Protein AF-A0A9J6H2W7-F1 (afdb_monomer)

Sequence (220 aa):
MSAITVQTKVNGCIQECLDDYVRRGRPAHVGDAIELLISFQDYDLKKEPPIAGSVTLKHVTRPGVQVCVLADRLHFQEATASGLPCVEAKVIYGLRGETRACRELVSKYDAFLASERLITRLPRTLGFDLRKAGKQPVQVKHNEPLVDKVNQLKATIHFKTNAQPLLLLPVGNVNVTRDELVENVMVVVDHVVSLLPKMWSNVRLMRVKSPGGIWSPLLG

Radius of gyration: 19.63 Å; Cα contacts (8 Å, |Δi|>4): 342; chains: 1; bounding box: 52×33×49 Å

Foldseek 3Di:
DDPVLLLVLLLVVLVVLLVVVVVVPDPADPPWFKKKKWFWPPDDCVVDPWLKDKFFAPDQFDPPAQEEEADEPVVVVLCVVVVHHYDYPVVLVVQQPVVVVLLVVLVVGDEYEYEPVCLVCCCVRNVVVCVVSVHRYDYDYPVDRPVVVVVRVSRMDIWTDDPHRMTMGGQHHSPDDSVSSSRSVSSVLVRSQVSDPNRPNGTDWMWMDGRVDDTHTSGD

pLDDT: mean 72.35, std 10.21, range [36.38, 86.5]

Mean predicted aligned error: 10.84 Å

InterPro domains:
  IPR002143 Large ribosomal subunit protein uL1 [PIRSF002155] (32-210)
  IPR016095 Large ribosomal subunit protein uL1, 3-layer alpha/beta-sandwich domain [G3DSA:3.40.50.790] (68-157)
  IPR023674 Ribosomal protein uL1-like [SSF56808] (18-218)
  IPR028364 Ribosomal protein 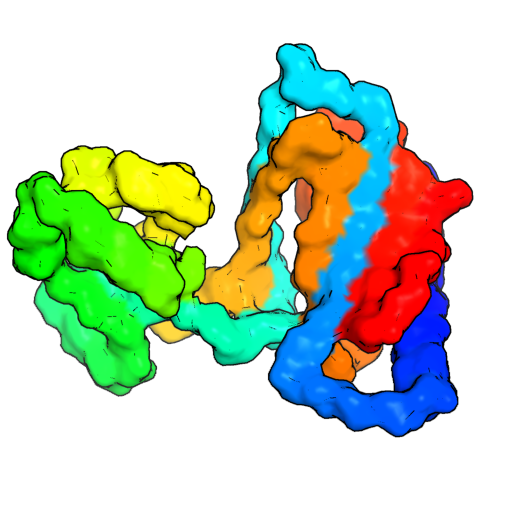uL1/ribosomal biogenesis protein [PF00687] (33-213)
  IPR028364 Ribosomal protein uL1/ribosomal biogenesis protein [cd00403] (34-213)
  IPR050257 Large ribosomal subunit protein eL8/uL1-like [PTHR23105] (23-204)

Organism: Haemaphysalis longicornis (NCBI:txid44386)

Solvent-accessible surface area (backbone atoms only — not comparable to full-atom values): 12560 Å² total; per-residue (Å²): 132,61,71,66,63,52,52,58,36,49,53,53,53,52,51,50,44,52,51,52,47,64,72,63,70,61,82,81,54,95,82,41,44,26,32,38,37,43,30,48,38,97,65,54,73,88,82,43,80,64,61,64,53,71,47,70,41,88,66,70,51,49,92,78,66,39,59,35,35,41,19,48,80,68,52,42,52,54,32,54,76,69,72,44,55,66,44,52,56,68,59,59,63,68,44,53,84,40,67,64,64,52,49,53,54,59,69,71,31,68,40,39,35,21,30,61,84,49,55,78,49,36,62,81,53,48,30,65,64,30,58,73,69,70,40,71,64,44,79,42,59,97,88,55,67,64,66,62,55,51,54,47,52,47,18,40,46,77,48,66,41,60,104,48,59,49,44,80,40,79,50,26,28,80,89,54,52,73,68,60,35,50,54,30,45,49,56,48,51,54,54,56,32,70,74,37,98,61,33,73,80,31,54,57,34,33,29,44,31,40,60,96,56,67,81,43,80,56,39,124

Secondary structure (DSSP, 8-state):
--HHHHHHHHHHHHHHHHHHHHHHTPPPPTT-EEEEEEEESS--TTTS---EEEEE-SS---TT--EEEEE-HHHHHHHHHTT--EEEHHHHHHTTT-HHHHHHHHHH-SEEEEEHHHHTTHHHHTHHHHHHTT-PPEEE-TTS-HHHHHHHHHHEEEEE--SSSEEEEEEEETTS-HHHHHHHHHHHHHHHHHTSTTGGGGEEEEEEE-TTS-EEEEE-

Nearest PDB structures (foldseek):
  8aaf-assembly1_w  TM=9.256E-01  e=8.879E-21  Saccharomyces cerevisiae
  8y0w-assembly1_Lz  TM=8.999E-01  e=1.410E-21  Homo sapiens
  7r7c-assembly1_a  TM=9.143E-01  e=1.491E-19  Saccharomyces cerevisiae BY4741
  8q87-assembly1_Bv  TM=9.121E-01  e=8.077E-20  Gallus gallus
  8t3a-assembly1_E  TM=8.857E-01  e=2.832E-18  Saccharomyces cerevisiae

Structure (mmCIF, N/CA/C/O backbone):
data_AF-A0A9J6H2W7-F1
#
_entry.id   AF-A0A9J6H2W7-F1
#
loop_
_atom_site.group_PDB
_atom_site.id
_atom_site.type_symbol
_atom_site.label_atom_id
_atom_site.label_alt_id
_atom_site.label_comp_id
_atom_site.label_asym_id
_atom_site.label_entity_id
_atom_site.label_seq_id
_atom_site.pdbx_PDB_ins_code
_atom_site.Cartn_x
_atom_site.Cartn_y
_atom_site.Cartn_z
_atom_site.occupancy
_atom_site.B_iso_or_equiv
_atom_site.auth_seq_id
_atom_site.auth_comp_id
_atom_site.auth_asym_id
_atom_site.auth_atom_id
_atom_site.pdbx_PDB_model_num
ATOM 1 N N . MET A 1 1 ? -10.671 -7.420 24.864 1.00 45.50 1 MET A N 1
ATOM 2 C CA . MET A 1 1 ? -12.008 -7.498 24.234 1.00 45.50 1 MET A CA 1
ATOM 3 C C . MET A 1 1 ? -11.909 -8.518 23.115 1.00 45.50 1 MET A C 1
ATOM 5 O O . MET A 1 1 ? -10.957 -8.440 22.353 1.00 45.50 1 MET A O 1
ATOM 9 N N . SER A 1 2 ? -12.768 -9.535 23.096 1.00 40.84 2 SER A N 1
ATOM 10 C CA . SER A 1 2 ? -12.687 -10.647 22.140 1.00 40.84 2 SER A CA 1
ATOM 11 C C . SER A 1 2 ? -12.991 -10.177 20.711 1.00 40.84 2 SER A C 1
ATOM 13 O O . SER A 1 2 ? -13.844 -9.312 20.511 1.00 40.84 2 SER A O 1
ATOM 15 N N . ALA A 1 3 ? -12.312 -10.764 19.718 1.00 48.03 3 ALA A N 1
ATOM 16 C CA . ALA A 1 3 ? -12.459 -10.456 18.288 1.00 48.03 3 ALA A CA 1
ATOM 17 C C . ALA A 1 3 ? -13.929 -10.450 17.806 1.00 48.03 3 ALA A C 1
ATOM 19 O O . ALA A 1 3 ? -14.315 -9.644 16.964 1.00 48.03 3 ALA A O 1
ATOM 20 N N . ILE A 1 4 ? -14.776 -11.266 18.441 1.00 52.31 4 ILE A N 1
ATOM 21 C CA . ILE A 1 4 ? -16.216 -11.383 18.178 1.00 52.31 4 ILE A CA 1
ATOM 22 C C . ILE A 1 4 ? -16.963 -10.062 18.446 1.00 52.31 4 ILE A C 1
ATOM 24 O O . ILE A 1 4 ? -17.831 -9.672 17.672 1.00 52.31 4 ILE A O 1
ATOM 28 N N . THR A 1 5 ? -16.616 -9.319 19.505 1.00 53.47 5 THR A N 1
ATOM 29 C CA . THR A 1 5 ? -17.258 -8.023 19.807 1.00 53.47 5 THR A CA 1
ATOM 30 C C . THR A 1 5 ? -16.896 -6.957 18.772 1.00 53.47 5 THR A C 1
ATOM 32 O O . THR A 1 5 ? -17.701 -6.074 18.481 1.00 53.47 5 THR A O 1
ATOM 35 N N . VAL A 1 6 ? -15.690 -7.036 18.210 1.00 56.78 6 VAL A N 1
ATOM 36 C CA . VAL A 1 6 ? -15.207 -6.108 17.179 1.00 56.78 6 VAL A CA 1
ATOM 37 C C . VAL A 1 6 ? -15.922 -6.378 15.863 1.00 56.78 6 VAL A C 1
ATOM 39 O O . VAL A 1 6 ? -16.405 -5.444 15.236 1.00 56.78 6 VAL A O 1
ATOM 42 N N . GLN A 1 7 ? -16.086 -7.651 15.508 1.00 54.84 7 GLN A N 1
ATOM 43 C CA . GLN A 1 7 ? -16.784 -8.095 14.304 1.00 54.84 7 GLN A CA 1
ATOM 44 C C . GLN A 1 7 ? -18.247 -7.620 14.270 1.00 54.84 7 GLN A C 1
ATOM 46 O O . GLN A 1 7 ? -18.673 -7.002 13.298 1.00 54.84 7 GLN A O 1
ATOM 51 N N . THR A 1 8 ? -19.002 -7.785 15.361 1.00 58.38 8 THR A N 1
ATOM 52 C CA . THR A 1 8 ? -20.400 -7.316 15.426 1.00 58.38 8 THR A CA 1
ATOM 53 C C . THR A 1 8 ? -20.515 -5.787 15.375 1.00 58.38 8 THR A C 1
ATOM 55 O O . THR A 1 8 ? -21.414 -5.261 14.720 1.00 58.38 8 THR A O 1
ATOM 58 N N . LYS A 1 9 ? -19.591 -5.054 16.020 1.00 59.66 9 LYS A N 1
ATOM 59 C CA . LYS A 1 9 ? -19.561 -3.579 15.975 1.00 59.66 9 LYS A CA 1
ATOM 60 C C . LYS A 1 9 ? -19.185 -3.043 14.590 1.00 59.66 9 LYS A C 1
ATOM 62 O O . LYS A 1 9 ? -19.787 -2.080 14.126 1.00 59.66 9 LYS A O 1
ATOM 67 N N . VAL A 1 10 ? -18.230 -3.684 13.916 1.00 62.19 10 VAL A N 1
ATOM 68 C CA . VAL A 1 10 ? -17.829 -3.351 12.541 1.00 62.19 10 VAL A CA 1
ATOM 69 C C . VAL A 1 10 ? -19.000 -3.547 11.576 1.00 62.19 10 VAL A C 1
ATOM 71 O O . VAL A 1 10 ? -19.279 -2.645 10.788 1.00 62.19 10 VAL A O 1
ATOM 74 N N . ASN A 1 11 ? -19.736 -4.657 11.690 1.00 63.28 11 ASN A N 1
ATOM 75 C CA . ASN A 1 11 ? -20.903 -4.934 10.845 1.00 63.28 11 ASN A CA 1
ATOM 76 C C . ASN A 1 11 ? -21.994 -3.864 11.001 1.00 63.28 11 ASN A C 1
ATOM 78 O O . ASN A 1 11 ? -22.503 -3.359 10.001 1.00 63.28 11 ASN A O 1
ATOM 82 N N . GLY A 1 12 ? -22.316 -3.483 12.243 1.00 61.53 12 GLY A N 1
ATOM 83 C CA . GLY A 1 12 ? -23.311 -2.445 12.529 1.00 61.53 12 GLY A CA 1
ATOM 84 C C . GLY A 1 12 ? -22.913 -1.072 11.984 1.00 61.53 12 GLY A C 1
ATOM 85 O O . GLY A 1 12 ? -23.709 -0.412 11.323 1.00 61.53 12 GLY A O 1
ATOM 86 N N . CYS A 1 13 ? -21.657 -0.663 12.166 1.00 60.72 13 CYS A N 1
ATOM 87 C CA . CYS A 1 13 ? -21.202 0.639 11.680 1.00 60.72 13 CYS A CA 1
ATOM 88 C C . CYS A 1 13 ? -21.042 0.710 10.158 1.00 60.72 13 CYS A C 1
ATOM 90 O O . CYS A 1 13 ? -21.210 1.784 9.584 1.00 60.72 13 CYS A O 1
ATOM 92 N N . ILE A 1 14 ? -20.734 -0.403 9.486 1.00 63.44 14 ILE A N 1
ATOM 93 C CA . ILE A 1 14 ? -20.755 -0.466 8.018 1.00 63.44 14 ILE A CA 1
ATOM 94 C C . ILE A 1 14 ? -22.185 -0.272 7.503 1.00 63.44 14 ILE A C 1
ATOM 96 O O . ILE A 1 14 ? -22.391 0.474 6.545 1.00 63.44 14 ILE A O 1
ATOM 100 N N . GLN A 1 15 ? -23.167 -0.911 8.146 1.00 62.03 15 GLN A N 1
ATOM 101 C CA . GLN A 1 15 ? -24.579 -0.746 7.801 1.00 62.03 15 GLN A CA 1
ATOM 102 C C . GLN A 1 15 ? -25.040 0.699 8.006 1.00 62.03 15 GLN A C 1
ATOM 104 O O . GLN A 1 15 ? -25.591 1.279 7.076 1.00 62.03 15 GLN A O 1
ATOM 109 N N . GLU A 1 16 ? -24.709 1.318 9.142 1.00 62.25 16 GLU A N 1
ATOM 110 C CA . GLU A 1 16 ? -25.004 2.736 9.381 1.00 62.25 16 GLU A CA 1
ATOM 111 C C . GLU A 1 16 ? -24.324 3.653 8.360 1.00 62.25 16 GLU A C 1
ATOM 113 O O . GLU A 1 16 ? -24.949 4.588 7.874 1.00 62.25 16 GLU A O 1
ATOM 118 N N . CYS A 1 17 ? -23.070 3.380 7.983 1.00 60.56 17 CYS A N 1
ATOM 119 C CA . CYS A 1 17 ? -22.357 4.170 6.976 1.00 60.56 17 CYS A CA 1
ATOM 120 C C . CYS A 1 17 ? -23.017 4.091 5.590 1.00 60.56 17 CYS A C 1
ATOM 122 O O . CYS A 1 17 ? -23.060 5.095 4.877 1.00 60.56 17 CYS A O 1
ATOM 124 N N . LEU A 1 18 ? -23.520 2.914 5.202 1.00 60.53 18 LEU A N 1
ATOM 125 C CA . LEU A 1 18 ? -24.251 2.720 3.948 1.00 60.53 18 LEU A CA 1
ATOM 126 C C . LEU A 1 18 ? -25.644 3.356 4.001 1.00 60.53 18 LEU A C 1
ATOM 128 O O . LEU A 1 18 ? -26.062 3.975 3.025 1.00 60.53 18 LEU A O 1
ATOM 132 N N . ASP A 1 19 ? -26.334 3.266 5.136 1.00 61.84 19 ASP A N 1
ATOM 133 C CA . ASP A 1 19 ? -27.637 3.902 5.331 1.00 61.84 19 ASP A CA 1
ATOM 134 C C . ASP A 1 19 ? -27.521 5.434 5.352 1.00 61.84 19 ASP A C 1
ATOM 136 O O . ASP A 1 19 ? -28.354 6.119 4.758 1.00 61.84 19 ASP A O 1
ATOM 140 N N . ASP A 1 20 ? -26.464 5.995 5.948 1.00 60.88 20 ASP A N 1
ATOM 141 C CA . ASP A 1 20 ? -26.161 7.431 5.885 1.00 60.88 20 ASP A CA 1
ATOM 142 C C . ASP A 1 20 ? -25.809 7.881 4.463 1.00 60.88 20 ASP A C 1
ATOM 144 O O . ASP A 1 20 ? -26.186 8.981 4.049 1.00 60.88 20 ASP A O 1
ATOM 148 N N . TYR A 1 21 ? -25.112 7.040 3.693 1.00 56.88 21 TYR A N 1
ATOM 149 C CA . TYR A 1 21 ? -24.828 7.302 2.283 1.00 56.88 21 TYR A CA 1
ATOM 150 C C . TYR A 1 21 ? -26.125 7.355 1.452 1.00 56.88 21 TYR A C 1
ATOM 152 O O . TYR A 1 21 ? -26.357 8.339 0.745 1.00 56.88 21 TYR A O 1
ATOM 160 N N . VAL A 1 22 ? -27.014 6.365 1.606 1.00 56.59 22 VAL A N 1
ATOM 161 C CA . VAL A 1 22 ? -28.327 6.332 0.935 1.00 56.59 22 VAL A CA 1
ATOM 162 C C . VAL A 1 22 ? -29.201 7.517 1.365 1.00 56.59 22 VAL A C 1
ATOM 164 O O . VAL A 1 22 ? -29.819 8.163 0.520 1.00 56.59 22 VAL A O 1
ATOM 167 N N . ARG A 1 23 ? -29.209 7.871 2.659 1.00 57.69 23 ARG A N 1
ATOM 168 C CA . ARG A 1 23 ? -29.968 9.019 3.190 1.00 57.69 23 ARG A CA 1
ATOM 169 C C . ARG A 1 23 ? -29.467 10.367 2.686 1.00 57.69 23 ARG A C 1
ATOM 171 O O . ARG A 1 23 ? -30.265 11.288 2.534 1.00 57.69 23 ARG A O 1
ATOM 178 N N . ARG A 1 24 ? -28.160 10.517 2.448 1.00 55.94 24 ARG A N 1
ATOM 179 C CA . ARG A 1 24 ? -27.566 11.797 2.026 1.00 55.94 24 ARG A CA 1
ATOM 180 C C . ARG A 1 24 ? -27.707 12.082 0.536 1.00 55.94 24 ARG A C 1
ATOM 182 O O . ARG A 1 24 ? -27.372 13.196 0.137 1.00 55.94 24 ARG A O 1
ATOM 189 N N . GLY A 1 25 ? -28.196 11.129 -0.264 1.00 44.09 25 GLY A N 1
ATOM 190 C CA . GLY A 1 25 ? -28.581 11.351 -1.661 1.00 44.09 25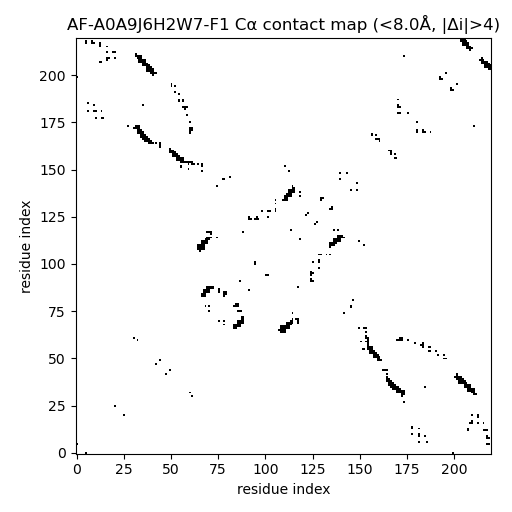 GLY A CA 1
ATOM 191 C C . GLY A 1 25 ? -27.485 11.972 -2.533 1.00 44.09 25 GLY A C 1
ATOM 192 O O . GLY A 1 25 ? -27.793 12.618 -3.532 1.00 44.09 25 GLY A O 1
ATOM 193 N N . ARG A 1 26 ? -26.207 11.838 -2.150 1.00 51.53 26 ARG A N 1
ATOM 194 C CA . ARG A 1 26 ? -25.100 12.322 -2.976 1.00 51.53 26 ARG A CA 1
ATOM 195 C C . ARG A 1 26 ? -24.744 11.237 -3.981 1.00 51.53 26 ARG A C 1
ATOM 197 O O . ARG A 1 26 ? -24.673 10.074 -3.590 1.00 51.53 26 ARG A O 1
ATOM 204 N N . PRO A 1 27 ? -24.486 11.588 -5.247 1.00 46.84 27 PRO A N 1
ATOM 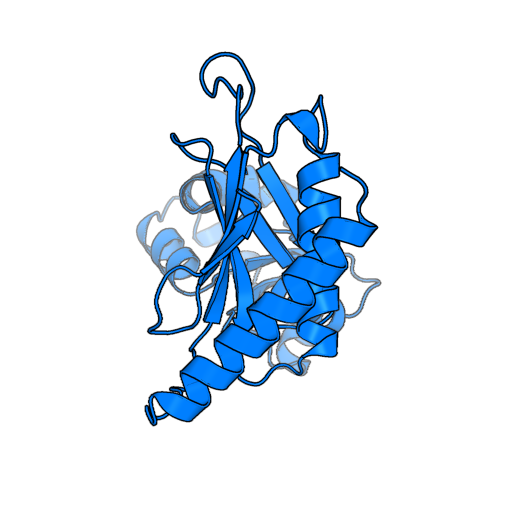205 C CA . PRO A 1 27 ? -23.951 10.620 -6.186 1.00 46.84 27 PRO A CA 1
ATOM 206 C C . PRO A 1 27 ? -22.588 10.146 -5.662 1.00 46.84 27 PRO A C 1
ATOM 208 O O . PRO A 1 27 ? -21.682 10.968 -5.506 1.00 46.84 27 PRO A O 1
ATOM 211 N N . ALA A 1 28 ? -22.441 8.850 -5.354 1.00 51.75 28 ALA A N 1
ATOM 212 C CA . ALA A 1 28 ? -21.120 8.247 -5.174 1.00 51.75 28 ALA A CA 1
ATOM 213 C C . ALA A 1 28 ? -20.336 8.516 -6.443 1.00 51.75 28 ALA A C 1
ATOM 215 O O . ALA A 1 28 ? -20.760 8.152 -7.545 1.00 51.75 28 ALA A O 1
ATOM 216 N N . HIS A 1 29 ? -19.190 9.155 -6.280 1.00 51.72 29 HIS A N 1
ATOM 217 C CA . HIS A 1 29 ? -18.266 9.281 -7.383 1.00 51.72 29 HIS A CA 1
ATOM 218 C C . HIS A 1 29 ? -17.431 8.003 -7.427 1.00 51.72 29 HIS A C 1
ATOM 220 O O . HIS A 1 29 ? -17.040 7.441 -6.401 1.00 51.72 29 HIS A O 1
ATOM 226 N N . VAL A 1 30 ? -17.158 7.516 -8.636 1.00 45.50 30 VAL A N 1
ATOM 227 C CA . VAL A 1 30 ? -16.246 6.389 -8.846 1.00 45.50 30 VAL A CA 1
ATOM 228 C C . VAL A 1 30 ? -14.879 6.779 -8.269 1.00 45.50 30 VAL A C 1
ATOM 230 O O . VAL A 1 30 ? -14.182 7.610 -8.842 1.00 45.50 30 VAL A O 1
ATOM 233 N N . GLY A 1 31 ? -14.519 6.215 -7.111 1.00 54.84 31 GLY A N 1
ATOM 234 C CA . GLY A 1 31 ? -13.305 6.581 -6.364 1.00 54.84 31 GLY A CA 1
ATOM 235 C C . GLY A 1 31 ? -13.519 6.832 -4.869 1.00 54.84 31 GLY A C 1
ATOM 236 O O . GLY A 1 31 ? -12.544 6.965 -4.131 1.00 54.84 31 GLY A O 1
ATOM 237 N N . ASP A 1 32 ? -14.768 6.850 -4.415 1.00 63.44 32 ASP A N 1
ATOM 238 C CA . ASP A 1 32 ? -15.136 7.024 -3.015 1.00 63.44 32 ASP A CA 1
ATOM 239 C C . ASP A 1 32 ? -14.713 5.816 -2.149 1.00 63.44 32 ASP A C 1
ATOM 241 O O . ASP A 1 32 ? -15.360 4.770 -2.107 1.00 63.44 32 ASP A O 1
ATOM 245 N N . ALA A 1 33 ? -13.584 5.953 -1.448 1.00 68.88 33 ALA A N 1
ATOM 246 C CA . ALA A 1 33 ? -13.047 4.916 -0.572 1.00 68.88 33 ALA A CA 1
ATOM 247 C C . ALA A 1 33 ? -13.609 5.017 0.856 1.00 68.88 33 ALA A C 1
ATOM 249 O O . ALA A 1 33 ? -13.715 6.099 1.435 1.00 68.88 33 ALA A O 1
ATOM 250 N N . ILE A 1 34 ? -13.915 3.863 1.441 1.00 74.31 34 ILE A N 1
ATOM 251 C CA . ILE A 1 34 ? -14.205 3.694 2.863 1.00 74.31 34 ILE A CA 1
ATOM 252 C C . ILE A 1 34 ? -12.867 3.532 3.583 1.00 74.31 34 ILE A C 1
ATOM 254 O O . ILE A 1 34 ? -12.072 2.645 3.250 1.00 74.31 34 ILE A O 1
ATOM 258 N N . GLU A 1 35 ? -12.616 4.383 4.573 1.00 77.12 35 GLU A N 1
ATOM 259 C CA . GLU A 1 35 ? -11.365 4.395 5.329 1.00 77.12 35 GLU A CA 1
ATOM 260 C C . GLU A 1 35 ? -11.599 3.921 6.766 1.00 77.12 35 GLU A C 1
ATOM 262 O O . GLU A 1 35 ? -12.535 4.344 7.441 1.00 77.12 35 GLU A O 1
ATOM 267 N N . LEU A 1 36 ? -10.718 3.057 7.255 1.00 80.00 36 LEU A N 1
ATOM 268 C CA . LEU A 1 36 ? -10.646 2.608 8.635 1.00 80.00 36 LEU A CA 1
ATOM 269 C C . LEU A 1 36 ? -9.519 3.359 9.342 1.00 80.00 36 LEU A C 1
ATOM 271 O O . LEU A 1 36 ? -8.359 3.286 8.944 1.00 80.00 36 LEU A O 1
ATOM 275 N N . LEU A 1 37 ? -9.862 4.059 10.415 1.00 81.06 37 LEU A N 1
ATOM 276 C CA . LEU A 1 37 ? -8.922 4.668 11.340 1.00 81.06 37 LEU A CA 1
ATOM 277 C C . LEU A 1 37 ? -8.746 3.765 12.557 1.00 81.06 37 LEU A C 1
ATOM 279 O O . LEU A 1 37 ? -9.710 3.455 13.254 1.00 81.06 37 LEU A O 1
ATOM 283 N N . ILE A 1 38 ? -7.504 3.408 12.854 1.00 80.94 38 ILE A N 1
ATOM 284 C CA . ILE A 1 38 ? -7.123 2.707 14.078 1.00 80.94 38 ILE A CA 1
ATOM 285 C C . ILE A 1 38 ? -6.193 3.628 14.856 1.00 80.94 38 ILE A C 1
ATOM 287 O O . ILE A 1 38 ? -5.185 4.092 14.327 1.00 80.94 38 ILE A O 1
ATOM 291 N N . SER A 1 39 ? -6.541 3.912 16.106 1.00 82.06 39 SER A N 1
ATOM 292 C CA . SER A 1 39 ? -5.705 4.679 17.027 1.00 82.06 39 SER A CA 1
ATOM 293 C C . SER A 1 39 ? -5.144 3.767 18.106 1.00 82.06 39 SER A C 1
ATOM 295 O O . SER A 1 39 ? -5.861 2.926 18.659 1.00 82.06 39 SER A O 1
ATOM 297 N N . PHE A 1 40 ? -3.863 3.948 18.407 1.00 80.38 40 PHE A N 1
ATOM 298 C CA . PHE A 1 40 ? -3.162 3.179 19.423 1.00 80.38 40 PHE A CA 1
ATOM 299 C C . PHE A 1 40 ? -3.016 3.975 20.720 1.00 80.38 40 PHE A C 1
ATOM 301 O O . PHE A 1 40 ? -2.866 5.200 20.704 1.00 80.38 40 PHE A O 1
ATOM 308 N N . GLN A 1 41 ? -3.072 3.272 21.847 1.00 74.19 41 GLN A N 1
ATOM 309 C CA . GLN A 1 41 ? -2.754 3.787 23.172 1.00 74.19 41 GLN A CA 1
ATOM 310 C C . GLN A 1 41 ? -1.382 3.273 23.602 1.00 74.19 41 GLN A C 1
ATOM 312 O O . GLN A 1 41 ? -0.965 2.194 23.187 1.00 74.19 41 GLN A O 1
ATOM 317 N N . ASP A 1 42 ? -0.691 4.062 24.425 1.00 68.94 42 ASP A N 1
ATOM 318 C CA . ASP A 1 42 ? 0.567 3.678 25.077 1.00 68.94 42 ASP A CA 1
ATOM 319 C C . ASP A 1 42 ? 1.689 3.258 24.109 1.00 68.94 42 ASP A C 1
ATOM 321 O O . ASP A 1 42 ? 2.619 2.547 24.486 1.00 68.94 42 ASP A O 1
ATOM 325 N N . TYR A 1 43 ? 1.617 3.732 22.859 1.00 69.44 43 TYR A N 1
ATOM 326 C CA . TYR A 1 43 ? 2.623 3.492 21.831 1.00 69.44 43 TYR A CA 1
ATOM 327 C C . TYR A 1 43 ? 3.542 4.708 21.671 1.00 69.44 43 TYR A C 1
ATOM 329 O O . TYR A 1 43 ? 3.203 5.694 21.011 1.00 69.44 43 TYR A O 1
ATOM 337 N N . ASP A 1 44 ? 4.720 4.640 22.290 1.00 66.75 44 ASP A N 1
ATOM 338 C CA . ASP A 1 44 ? 5.730 5.698 22.247 1.00 66.75 44 ASP A CA 1
ATOM 339 C C . ASP A 1 44 ? 6.571 5.579 20.959 1.00 66.75 44 ASP A C 1
ATOM 341 O O . ASP A 1 44 ? 7.577 4.872 20.913 1.00 66.75 44 ASP A O 1
ATOM 345 N N . LEU A 1 45 ? 6.216 6.336 19.913 1.00 66.25 45 LEU A N 1
ATOM 346 C CA . LEU A 1 45 ? 6.912 6.355 18.605 1.00 66.25 45 LEU A CA 1
ATOM 347 C C . LEU A 1 45 ? 8.396 6.777 18.662 1.00 66.25 45 LEU A C 1
ATOM 349 O O . LEU A 1 45 ? 9.102 6.706 17.659 1.00 66.25 45 LEU A O 1
ATOM 353 N N . LYS A 1 46 ? 8.861 7.280 19.812 1.00 65.94 46 LYS A N 1
ATOM 354 C CA . LYS A 1 46 ? 10.269 7.631 20.061 1.00 65.94 46 LYS A CA 1
ATOM 355 C C . LYS A 1 46 ? 11.081 6.473 20.642 1.00 65.94 46 LYS A C 1
ATOM 357 O O . LYS A 1 46 ? 12.297 6.470 20.489 1.00 65.94 46 LYS A O 1
ATOM 362 N N . LYS A 1 47 ? 10.428 5.548 21.353 1.00 70.88 47 LYS A N 1
ATOM 363 C CA . LYS A 1 47 ? 11.074 4.406 22.019 1.00 70.88 47 LYS A CA 1
ATOM 364 C C . LYS A 1 47 ? 10.889 3.117 21.229 1.00 70.88 47 LYS A C 1
ATOM 366 O O . LYS A 1 47 ? 11.779 2.276 21.245 1.00 70.88 47 LYS A O 1
ATOM 371 N N . GLU A 1 48 ? 9.761 2.980 20.539 1.00 69.06 48 GLU A N 1
ATOM 372 C CA . GLU A 1 48 ? 9.446 1.808 19.731 1.00 69.06 48 GLU A CA 1
ATOM 373 C C . GLU A 1 48 ? 9.613 2.091 18.230 1.00 69.06 48 GLU A C 1
ATOM 375 O O . GLU A 1 48 ? 9.371 3.216 17.776 1.00 69.06 48 GLU A O 1
ATOM 380 N N . PRO A 1 49 ? 10.051 1.090 17.440 1.00 71.25 49 PRO A N 1
ATOM 381 C CA . PRO A 1 49 ? 10.149 1.235 15.994 1.00 71.25 49 PRO A CA 1
ATOM 382 C C . PRO A 1 49 ? 8.765 1.524 15.391 1.00 71.25 49 PRO A C 1
ATOM 384 O O . PRO A 1 49 ? 7.770 0.996 15.869 1.00 71.25 49 PRO A O 1
ATOM 387 N N . PRO A 1 50 ? 8.662 2.327 14.320 1.00 73.12 50 PRO A N 1
ATOM 388 C CA . PRO A 1 50 ? 7.373 2.604 13.698 1.00 73.12 50 PRO A CA 1
ATOM 389 C C . PRO A 1 50 ? 6.732 1.307 13.198 1.00 73.12 50 PRO A C 1
ATOM 391 O O . PRO A 1 50 ? 7.381 0.522 12.504 1.00 73.12 50 PRO A O 1
ATOM 394 N N . ILE A 1 51 ? 5.445 1.116 13.498 1.00 73.75 51 ILE A N 1
ATOM 395 C CA . ILE A 1 51 ? 4.673 -0.019 12.987 1.00 73.75 51 ILE A CA 1
ATOM 396 C C . ILE A 1 51 ? 4.572 0.148 11.471 1.00 73.75 51 ILE A C 1
ATOM 398 O O . ILE A 1 51 ? 3.933 1.074 10.968 1.00 73.75 51 ILE A O 1
ATOM 402 N N . ALA A 1 52 ? 5.250 -0.728 10.744 1.00 75.06 52 ALA A N 1
ATOM 403 C CA . ALA A 1 52 ? 5.207 -0.792 9.297 1.00 75.06 52 ALA A CA 1
ATOM 404 C C . ALA A 1 52 ? 4.831 -2.213 8.896 1.00 75.06 52 ALA A C 1
ATOM 406 O O . ALA A 1 52 ? 5.402 -3.177 9.404 1.00 75.06 52 ALA A O 1
ATOM 407 N N . GLY A 1 53 ? 3.870 -2.332 7.991 1.00 78.38 53 GLY A N 1
ATOM 408 C CA . GLY A 1 53 ? 3.350 -3.616 7.557 1.00 78.38 53 GLY A CA 1
ATOM 409 C C . GLY A 1 53 ? 2.722 -3.529 6.178 1.00 78.38 53 GLY A C 1
ATOM 410 O O . GLY A 1 53 ? 2.547 -2.452 5.600 1.00 78.38 53 GLY A O 1
ATOM 411 N N . SER A 1 54 ? 2.400 -4.693 5.637 1.00 80.06 54 SER A N 1
ATOM 412 C CA . SER A 1 54 ? 1.683 -4.823 4.380 1.00 80.06 54 SER A CA 1
ATOM 413 C C . SER A 1 54 ? 0.591 -5.853 4.560 1.00 80.06 54 SER A C 1
ATOM 415 O O . SER A 1 54 ? 0.888 -7.010 4.847 1.00 80.06 54 SER A O 1
ATOM 417 N N . VAL A 1 55 ? -0.654 -5.440 4.367 1.00 81.94 55 VAL A N 1
ATOM 418 C CA . VAL A 1 55 ? -1.800 -6.340 4.427 1.00 81.94 55 VAL A CA 1
ATOM 419 C C . VAL A 1 55 ? -2.339 -6.554 3.025 1.00 81.94 55 VAL A C 1
ATOM 421 O O . VAL A 1 55 ? -2.601 -5.595 2.304 1.00 81.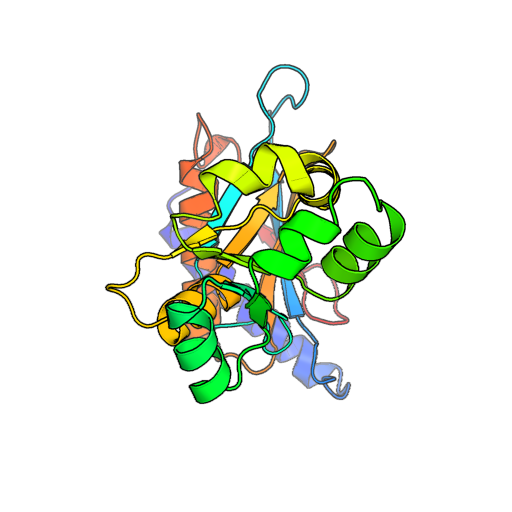94 55 VAL A O 1
ATOM 424 N N . THR A 1 56 ? -2.494 -7.812 2.629 1.00 80.00 56 THR A N 1
ATOM 425 C CA . THR A 1 56 ? -3.149 -8.173 1.371 1.00 80.00 56 THR A CA 1
ATOM 426 C C . THR A 1 56 ? -4.632 -8.361 1.633 1.00 80.00 56 THR A C 1
ATOM 428 O O . THR A 1 56 ? -5.016 -9.253 2.387 1.00 80.00 56 THR A O 1
ATOM 431 N N . LEU A 1 57 ? -5.459 -7.504 1.035 1.00 76.81 57 LEU A N 1
ATOM 432 C CA . LEU A 1 57 ? -6.909 -7.661 1.065 1.00 76.81 57 LEU A CA 1
ATOM 433 C C . LEU A 1 57 ? -7.342 -8.813 0.154 1.00 76.81 57 LEU A C 1
ATOM 435 O O . LEU A 1 57 ? -6.675 -9.123 -0.831 1.00 76.81 57 LEU A O 1
ATOM 439 N N . LYS A 1 58 ? -8.483 -9.433 0.467 1.00 70.00 58 LYS A N 1
ATOM 440 C CA . LYS A 1 58 ? -9.075 -10.476 -0.383 1.00 70.00 58 LYS A CA 1
ATOM 441 C C . LYS A 1 58 ? -9.751 -9.880 -1.617 1.00 70.00 58 LYS A C 1
ATOM 443 O O . LYS A 1 58 ? -9.631 -10.432 -2.706 1.00 70.00 58 LYS A O 1
ATOM 448 N N . HIS A 1 59 ? -10.408 -8.731 -1.455 1.00 66.94 59 HIS A N 1
ATOM 449 C CA . HIS A 1 59 ? -11.101 -8.032 -2.537 1.00 66.94 59 HIS A CA 1
ATOM 450 C C . HIS A 1 59 ? -10.387 -6.719 -2.861 1.00 66.94 59 HIS A C 1
ATOM 452 O O . HIS A 1 59 ? -10.106 -5.924 -1.965 1.00 66.94 59 HIS A O 1
ATOM 458 N N . VAL A 1 60 ? -10.085 -6.483 -4.144 1.00 62.53 60 VAL A N 1
ATOM 459 C CA . VAL A 1 60 ? -9.370 -5.282 -4.605 1.00 62.53 60 VAL A CA 1
ATOM 460 C C . VAL A 1 60 ? -10.287 -4.066 -4.495 1.00 62.53 60 VAL A C 1
ATOM 462 O O . VAL A 1 60 ? -11.258 -3.924 -5.231 1.00 62.53 60 VAL A O 1
ATOM 465 N N . THR A 1 61 ? -9.949 -3.151 -3.594 1.00 57.69 61 THR A N 1
ATOM 466 C CA . THR A 1 61 ? -10.760 -1.960 -3.292 1.00 57.69 61 THR A CA 1
ATOM 467 C C . THR A 1 61 ? -10.344 -0.733 -4.101 1.00 57.69 61 THR A C 1
ATOM 469 O O . THR A 1 61 ? -11.079 0.253 -4.169 1.00 57.69 61 THR A O 1
ATOM 472 N N . ARG A 1 62 ? -9.176 -0.790 -4.754 1.00 61.41 62 ARG A N 1
ATOM 473 C CA . ARG A 1 62 ? -8.610 0.298 -5.560 1.00 61.41 62 ARG A CA 1
ATOM 474 C C . ARG A 1 62 ? -8.396 -0.147 -7.012 1.00 61.41 62 ARG A C 1
ATOM 476 O O . ARG A 1 62 ? -7.314 -0.622 -7.352 1.00 61.41 62 ARG A O 1
ATOM 483 N N . PRO A 1 63 ? -9.383 0.050 -7.903 1.00 56.66 63 PRO A N 1
ATOM 484 C CA . PRO A 1 63 ? -9.243 -0.308 -9.316 1.00 56.66 63 PRO A CA 1
ATOM 485 C C . PRO A 1 63 ? -8.235 0.573 -10.085 1.00 56.66 63 PRO A C 1
ATOM 487 O O . PRO A 1 63 ? -7.853 0.225 -11.196 1.00 56.66 63 PRO A O 1
ATOM 490 N N . GLY A 1 64 ? -7.779 1.691 -9.504 1.00 62.44 64 GLY A N 1
ATOM 491 C CA . GLY A 1 64 ? -6.876 2.651 -10.153 1.00 62.44 64 GLY A CA 1
ATOM 492 C C . GLY A 1 64 ? -5.373 2.460 -9.909 1.00 62.44 64 GLY A C 1
ATOM 493 O O . GLY A 1 64 ? -4.600 3.251 -10.443 1.00 62.44 64 GLY A O 1
ATOM 494 N N . VAL A 1 65 ? -4.939 1.466 -9.120 1.00 71.88 65 VAL A N 1
ATOM 495 C CA . VAL A 1 65 ? -3.511 1.295 -8.773 1.00 71.88 65 VAL A CA 1
ATOM 496 C C . VAL A 1 65 ? -2.699 0.950 -10.021 1.00 71.88 65 VAL A C 1
ATOM 498 O O . VAL A 1 65 ? -2.880 -0.112 -10.626 1.00 71.88 65 VAL A O 1
ATOM 501 N N . GLN A 1 66 ? -1.773 1.837 -10.381 1.00 76.56 66 GLN A N 1
ATOM 502 C CA . GLN A 1 66 ? -0.871 1.634 -11.511 1.00 76.56 66 GLN A CA 1
ATOM 503 C C . GLN A 1 66 ? 0.360 0.849 -11.045 1.00 76.56 66 GLN A C 1
ATOM 505 O O . GLN A 1 66 ? 1.205 1.368 -10.312 1.00 76.56 66 GLN A O 1
ATOM 510 N N . VAL A 1 67 ? 0.459 -0.415 -11.462 1.00 82.12 67 VAL A N 1
ATOM 511 C CA . VAL A 1 67 ? 1.576 -1.310 -11.118 1.00 82.12 67 VAL A CA 1
ATOM 512 C C . VAL A 1 67 ? 2.517 -1.418 -12.309 1.00 82.12 67 VAL A C 1
ATOM 514 O O . VAL A 1 67 ? 2.108 -1.910 -13.354 1.00 82.12 67 VAL A O 1
ATOM 517 N N . CYS A 1 68 ? 3.770 -0.997 -12.147 1.00 84.12 68 CYS A N 1
ATOM 518 C CA . CYS A 1 68 ? 4.794 -1.105 -13.185 1.00 84.12 68 CYS A CA 1
ATOM 519 C C . CYS A 1 68 ? 5.661 -2.348 -12.985 1.00 84.12 68 CYS A C 1
ATOM 521 O O . CYS A 1 68 ? 6.188 -2.575 -11.894 1.00 84.12 68 CYS A O 1
ATOM 523 N N . VAL A 1 69 ? 5.886 -3.108 -14.057 1.00 85.56 69 VAL A N 1
ATOM 524 C CA . VAL A 1 69 ? 6.764 -4.285 -14.051 1.00 85.56 69 VAL A CA 1
ATOM 525 C C . VAL A 1 69 ? 8.144 -3.922 -14.597 1.00 85.56 69 VAL A C 1
ATOM 527 O O . VAL A 1 69 ? 8.315 -3.584 -15.764 1.00 85.56 69 VAL A O 1
ATOM 530 N N . LEU A 1 70 ? 9.157 -4.005 -13.746 1.00 84.81 70 LEU A N 1
ATOM 531 C CA . LEU A 1 70 ? 10.567 -3.929 -14.103 1.00 84.81 70 LEU A CA 1
ATOM 532 C C . LEU A 1 70 ? 11.003 -5.323 -14.554 1.00 84.81 70 LEU A C 1
ATOM 534 O O . LEU A 1 70 ? 11.187 -6.231 -13.736 1.00 84.81 70 LEU A O 1
ATOM 538 N N . ALA A 1 71 ? 11.110 -5.489 -15.866 1.00 82.69 71 ALA A N 1
ATOM 539 C CA . ALA A 1 71 ? 11.219 -6.784 -16.512 1.00 82.69 71 ALA A CA 1
ATOM 540 C C . ALA A 1 71 ? 12.546 -6.943 -17.267 1.00 82.69 71 ALA A C 1
ATOM 542 O O . ALA A 1 71 ? 13.054 -6.018 -17.908 1.00 82.69 71 ALA A O 1
ATOM 543 N N . ASP A 1 72 ? 13.085 -8.161 -17.226 1.00 81.38 72 ASP A N 1
ATOM 544 C CA . ASP A 1 72 ? 14.054 -8.627 -18.221 1.00 81.38 72 ASP A CA 1
ATOM 545 C C . ASP A 1 72 ? 13.348 -8.954 -19.548 1.00 81.38 72 ASP A C 1
ATOM 547 O O . ASP A 1 72 ? 12.123 -8.970 -19.624 1.00 81.38 72 ASP A O 1
ATOM 551 N N . ARG A 1 73 ? 14.111 -9.272 -20.602 1.00 80.12 73 ARG A N 1
ATOM 552 C CA . ARG A 1 73 ? 13.567 -9.548 -21.949 1.00 80.12 73 ARG A CA 1
ATOM 553 C C . ARG A 1 73 ? 12.419 -10.567 -21.980 1.00 80.12 73 ARG A C 1
ATOM 555 O O . ARG A 1 73 ? 11.488 -10.378 -22.751 1.00 80.12 73 ARG A O 1
ATOM 562 N N . LEU A 1 74 ? 12.487 -11.621 -21.163 1.00 77.12 74 LEU A N 1
ATOM 563 C CA . LEU A 1 74 ? 11.454 -12.665 -21.102 1.00 77.12 74 LEU A CA 1
ATOM 564 C C . LEU A 1 74 ? 10.163 -12.133 -20.464 1.00 77.12 74 LEU A C 1
ATOM 566 O O . LEU A 1 74 ? 9.114 -12.122 -21.099 1.00 77.12 74 LEU A O 1
ATOM 570 N N . HIS A 1 75 ? 10.264 -11.567 -19.259 1.00 76.25 75 HIS A N 1
ATOM 571 C CA . HIS A 1 75 ? 9.126 -10.949 -18.575 1.00 76.25 75 HIS A CA 1
ATOM 572 C C . HIS A 1 75 ? 8.556 -9.739 -19.326 1.00 76.25 75 HIS A C 1
ATOM 574 O O . HIS A 1 75 ? 7.395 -9.396 -19.139 1.00 76.25 75 HIS A O 1
ATOM 580 N N . PHE A 1 76 ? 9.350 -9.074 -20.171 1.00 80.12 76 PHE A N 1
ATOM 581 C CA . PHE A 1 76 ? 8.874 -7.969 -20.997 1.00 80.12 76 PHE A CA 1
ATOM 582 C C . PHE A 1 76 ? 7.872 -8.467 -22.042 1.00 80.12 76 PHE A C 1
ATOM 584 O O . PHE A 1 76 ? 6.839 -7.834 -22.246 1.00 80.12 76 PHE A O 1
ATOM 591 N N . GLN A 1 77 ? 8.135 -9.623 -22.658 1.00 81.50 77 GLN A N 1
ATOM 592 C CA . GLN A 1 77 ? 7.206 -10.244 -23.604 1.00 81.50 77 GLN A CA 1
ATOM 593 C C . GLN A 1 77 ? 5.914 -10.684 -22.906 1.00 81.50 77 GLN A C 1
ATOM 595 O O . GLN A 1 77 ? 4.830 -10.370 -23.388 1.00 81.50 77 GLN A O 1
ATOM 600 N N . GLU A 1 78 ? 6.017 -11.320 -21.738 1.00 79.62 78 GLU A N 1
ATOM 601 C CA . GLU A 1 78 ? 4.853 -11.751 -20.947 1.00 79.62 78 GLU A CA 1
ATOM 602 C C . GLU A 1 78 ? 4.012 -10.572 -20.432 1.00 79.62 78 GLU A C 1
ATOM 604 O O . GLU A 1 78 ? 2.781 -10.591 -20.517 1.00 79.62 78 GLU A O 1
ATOM 609 N N . ALA A 1 79 ? 4.661 -9.516 -19.932 1.00 79.12 79 ALA A N 1
ATOM 610 C CA . ALA A 1 79 ? 3.985 -8.310 -19.461 1.00 79.12 79 ALA A CA 1
ATOM 611 C C . ALA A 1 79 ? 3.299 -7.562 -20.611 1.00 79.12 79 ALA A C 1
ATOM 613 O O . ALA A 1 79 ? 2.162 -7.121 -20.452 1.00 79.12 79 ALA A O 1
ATOM 614 N N . THR A 1 80 ? 3.951 -7.475 -21.777 1.00 81.19 80 THR A N 1
ATOM 615 C CA . THR A 1 80 ? 3.374 -6.855 -22.981 1.00 81.19 80 THR A CA 1
ATOM 616 C C . THR A 1 80 ? 2.180 -7.657 -23.494 1.00 81.19 80 THR A C 1
ATOM 618 O O . THR A 1 80 ? 1.148 -7.069 -23.808 1.00 81.19 80 THR A O 1
ATOM 621 N N . ALA A 1 81 ? 2.273 -8.991 -23.508 1.00 81.56 81 ALA A N 1
ATOM 622 C CA . ALA A 1 81 ? 1.155 -9.867 -23.860 1.00 81.56 81 ALA A CA 1
ATOM 623 C C . ALA A 1 81 ? -0.033 -9.714 -22.893 1.00 81.56 81 ALA A C 1
ATOM 625 O O . ALA A 1 81 ? -1.185 -9.799 -23.306 1.00 81.56 81 ALA A O 1
ATOM 626 N N . SER A 1 82 ? 0.249 -9.427 -21.621 1.00 78.38 82 SER A N 1
ATOM 627 C CA . SER A 1 82 ? -0.760 -9.183 -20.582 1.00 78.38 82 SER A CA 1
ATOM 628 C C . SER A 1 82 ? -1.269 -7.732 -20.539 1.00 78.38 82 SER A C 1
ATOM 630 O O . SER A 1 82 ? -2.107 -7.408 -19.700 1.00 78.38 82 SER A O 1
ATOM 632 N N . GLY A 1 83 ? -0.752 -6.839 -21.393 1.00 78.25 83 GLY A N 1
ATOM 633 C CA . GLY A 1 83 ? -1.120 -5.418 -21.413 1.00 78.25 83 GLY A CA 1
ATOM 634 C C . GLY A 1 83 ? -0.677 -4.627 -20.174 1.00 78.25 83 GLY A C 1
ATOM 635 O O . GLY A 1 83 ? -1.267 -3.594 -19.859 1.00 78.25 83 GLY A O 1
ATOM 636 N N . LEU A 1 84 ? 0.335 -5.103 -19.444 1.00 80.50 84 LEU A N 1
ATOM 637 C CA . LEU A 1 84 ? 0.838 -4.457 -18.233 1.00 80.50 84 LEU A CA 1
ATOM 638 C C . LEU A 1 84 ? 1.955 -3.452 -18.567 1.00 80.50 84 LEU A C 1
ATOM 640 O O . LEU A 1 84 ? 2.832 -3.756 -19.382 1.00 80.50 84 LEU A O 1
ATOM 644 N N . PRO A 1 85 ? 1.986 -2.273 -17.917 1.00 82.69 85 PRO A N 1
ATOM 645 C CA . PRO A 1 85 ? 3.049 -1.303 -18.137 1.00 82.69 85 PRO A CA 1
ATOM 646 C C . PRO A 1 85 ? 4.381 -1.872 -17.639 1.00 82.69 85 PRO A C 1
ATOM 648 O O . PRO A 1 85 ? 4.530 -2.240 -16.469 1.00 82.69 85 PRO A O 1
ATOM 651 N N . CYS A 1 86 ? 5.356 -1.957 -18.543 1.00 81.69 86 CYS A N 1
ATOM 652 C CA . CYS A 1 86 ? 6.648 -2.574 -18.285 1.00 81.69 86 CYS A CA 1
ATOM 653 C C . CYS A 1 86 ? 7.817 -1.660 -18.666 1.00 81.69 86 CYS A C 1
ATOM 655 O O . CYS A 1 86 ? 7.729 -0.827 -19.567 1.00 81.69 86 CYS A O 1
ATOM 657 N N . VAL A 1 87 ? 8.930 -1.818 -17.950 1.00 84.12 87 VAL A N 1
ATOM 658 C CA . VAL A 1 87 ? 10.180 -1.087 -18.176 1.00 84.12 87 VAL A CA 1
ATOM 659 C C . VAL A 1 87 ? 11.306 -2.104 -18.292 1.00 84.12 87 VAL A C 1
ATOM 661 O O . VAL A 1 87 ? 11.511 -2.920 -17.392 1.00 84.12 87 VAL A O 1
ATOM 664 N N . GLU A 1 88 ? 12.040 -2.055 -19.405 1.00 83.38 88 GLU A N 1
ATOM 665 C CA . GLU A 1 88 ? 13.161 -2.960 -19.656 1.00 83.38 88 GLU A CA 1
ATOM 666 C C . GLU A 1 88 ? 14.364 -2.603 -18.767 1.00 83.38 88 GLU A C 1
ATOM 668 O O . GLU A 1 88 ? 14.689 -1.431 -18.547 1.00 83.38 88 GLU A O 1
ATOM 673 N N . ALA A 1 89 ? 15.100 -3.627 -18.335 1.00 79.25 89 ALA A N 1
ATOM 674 C CA . ALA A 1 89 ? 16.355 -3.507 -17.594 1.00 79.25 89 ALA A CA 1
ATOM 675 C C . ALA A 1 89 ? 17.333 -2.451 -18.150 1.00 79.25 89 ALA A C 1
ATOM 677 O O . ALA A 1 89 ? 17.976 -1.738 -17.382 1.00 79.25 89 ALA A O 1
ATOM 678 N N . LYS A 1 90 ? 17.445 -2.318 -19.479 1.00 79.88 90 LYS A N 1
ATOM 679 C CA . LYS A 1 90 ? 18.342 -1.344 -20.132 1.00 79.88 90 LYS A CA 1
ATOM 680 C C . LYS A 1 90 ? 18.023 0.100 -19.756 1.00 79.88 90 LYS A C 1
ATOM 682 O O . LYS A 1 90 ? 18.940 0.867 -19.471 1.00 79.88 90 LYS A O 1
ATOM 687 N N . VAL A 1 91 ? 16.737 0.442 -19.713 1.00 79.75 91 VAL A N 1
ATOM 688 C CA . VAL A 1 91 ? 16.270 1.782 -19.339 1.00 79.75 91 VAL A CA 1
ATOM 689 C C . VAL A 1 91 ? 16.640 2.059 -17.882 1.00 79.75 91 VAL A C 1
ATOM 691 O O . VAL A 1 91 ? 17.172 3.117 -17.572 1.00 79.75 91 VAL A O 1
ATOM 694 N N . ILE A 1 92 ? 16.490 1.066 -17.001 1.00 76.56 92 ILE A N 1
ATOM 695 C CA . ILE A 1 92 ? 16.854 1.170 -15.578 1.00 76.56 92 ILE A CA 1
ATOM 696 C C . ILE A 1 92 ? 18.351 1.460 -15.389 1.00 76.56 92 ILE A C 1
ATOM 698 O O . ILE A 1 92 ? 18.720 2.227 -14.501 1.00 76.56 92 ILE A O 1
ATOM 702 N N . TYR A 1 93 ? 19.222 0.869 -16.214 1.00 75.81 93 TYR A N 1
ATOM 703 C CA . TYR A 1 93 ? 20.659 1.154 -16.163 1.00 75.81 93 TYR A CA 1
ATOM 704 C C . TYR A 1 93 ? 21.000 2.563 -16.658 1.00 75.81 93 TYR A C 1
ATOM 706 O O . TYR A 1 93 ? 21.872 3.201 -16.070 1.00 75.81 93 TYR A O 1
ATOM 714 N N . GLY A 1 94 ? 20.310 3.052 -17.694 1.00 75.06 94 GLY A N 1
ATOM 715 C CA . GLY A 1 94 ? 20.480 4.414 -18.218 1.00 75.06 94 GLY A CA 1
ATOM 716 C C . GLY A 1 94 ? 19.994 5.503 -17.259 1.00 75.06 94 GLY A C 1
ATOM 717 O O . GLY A 1 94 ? 20.573 6.579 -17.208 1.00 75.06 94 GLY A O 1
ATOM 718 N N . LEU A 1 95 ? 19.004 5.190 -16.419 1.00 72.75 95 LEU A N 1
ATOM 719 C CA . LEU A 1 95 ? 18.472 6.090 -15.391 1.00 72.75 95 LEU A CA 1
ATOM 720 C C . LEU A 1 95 ? 19.427 6.309 -14.198 1.00 72.75 95 LEU A C 1
ATOM 722 O O . LEU A 1 95 ? 19.148 7.111 -13.302 1.00 72.75 95 LEU A O 1
ATOM 726 N N . ARG A 1 96 ? 20.575 5.614 -14.152 1.00 70.62 96 ARG A N 1
ATOM 727 C CA . ARG A 1 96 ? 21.566 5.763 -13.079 1.00 70.62 96 ARG A CA 1
ATOM 728 C C . ARG A 1 96 ? 22.231 7.142 -13.148 1.00 70.62 96 ARG A C 1
ATOM 730 O O . ARG A 1 96 ? 23.165 7.351 -13.912 1.00 70.62 96 ARG A O 1
ATOM 737 N N . GLY A 1 97 ? 21.792 8.045 -12.273 1.00 70.94 97 GLY A N 1
ATOM 738 C CA . GLY A 1 97 ? 22.298 9.420 -12.166 1.00 70.94 97 GLY A CA 1
ATOM 739 C C . GLY A 1 97 ? 21.291 10.479 -12.618 1.00 70.94 97 GLY A C 1
ATOM 740 O O . GLY A 1 97 ? 21.437 11.648 -12.265 1.00 70.94 97 GLY A O 1
ATOM 741 N N . GLU A 1 98 ? 20.219 10.083 -13.306 1.00 75.38 98 GLU A N 1
ATOM 742 C CA . GLU A 1 98 ? 19.202 10.999 -13.817 1.00 75.38 98 GLU A CA 1
ATOM 743 C C . GLU A 1 98 ? 18.003 11.094 -12.860 1.00 75.38 98 GLU A C 1
ATOM 745 O O . GLU A 1 98 ? 16.947 10.487 -13.034 1.00 75.38 98 GLU A O 1
ATOM 750 N N . THR A 1 99 ? 18.173 11.889 -11.802 1.00 73.25 99 THR A N 1
ATOM 751 C CA . THR A 1 99 ? 17.184 12.015 -10.710 1.00 73.25 99 THR A CA 1
ATOM 752 C C . THR A 1 99 ? 15.806 12.521 -11.155 1.00 73.25 99 THR A C 1
ATOM 754 O O . THR A 1 99 ? 14.809 12.255 -10.485 1.00 73.25 99 THR A O 1
ATOM 757 N N . ARG A 1 100 ? 15.714 13.245 -12.279 1.00 80.38 100 ARG A N 1
ATOM 758 C CA . ARG A 1 100 ? 14.447 13.786 -12.794 1.00 80.38 100 ARG A CA 1
ATOM 759 C C . ARG A 1 100 ? 13.569 12.693 -13.407 1.00 80.38 100 ARG A C 1
ATOM 761 O O . ARG A 1 100 ? 12.420 12.549 -12.997 1.00 80.38 100 ARG A O 1
ATOM 768 N N . ALA A 1 101 ? 14.129 11.889 -14.308 1.00 80.25 101 ALA A N 1
ATOM 769 C CA . ALA A 1 101 ? 13.409 10.803 -14.968 1.00 80.25 101 ALA A CA 1
ATOM 770 C C . ALA A 1 101 ? 12.982 9.710 -13.970 1.00 80.25 101 ALA A C 1
ATOM 772 O O . ALA A 1 101 ? 11.855 9.216 -14.031 1.00 80.25 101 ALA A O 1
ATOM 773 N N . CYS A 1 102 ? 13.828 9.404 -12.978 1.00 77.94 102 CYS A N 1
ATOM 774 C CA . CYS A 1 102 ? 13.472 8.499 -11.881 1.00 77.94 102 CYS A CA 1
ATOM 775 C C . CYS A 1 102 ? 12.263 9.002 -11.083 1.00 77.94 102 CYS A C 1
ATOM 777 O O . CYS A 1 102 ? 11.338 8.237 -10.814 1.00 77.94 102 CYS A O 1
ATOM 779 N N . ARG A 1 103 ? 12.232 10.293 -10.728 1.00 79.94 103 ARG A N 1
ATOM 780 C CA . ARG A 1 103 ? 11.105 10.883 -9.986 1.00 79.94 103 ARG A CA 1
ATOM 781 C C . ARG A 1 103 ? 9.812 10.870 -10.788 1.00 79.94 103 ARG A C 1
ATOM 783 O O . ARG A 1 103 ? 8.768 10.561 -10.222 1.00 79.94 103 ARG A O 1
ATOM 790 N N . GLU A 1 104 ? 9.871 11.165 -12.083 1.00 83.62 104 GLU A N 1
ATOM 791 C CA . GLU A 1 104 ? 8.695 11.113 -12.958 1.00 83.62 104 GLU A CA 1
ATOM 792 C C . GLU A 1 104 ? 8.131 9.691 -13.061 1.00 83.62 104 GLU A C 1
ATOM 794 O O . GLU A 1 104 ? 6.920 9.498 -12.955 1.00 83.62 104 GLU A O 1
ATOM 799 N N . LEU A 1 105 ? 8.995 8.681 -13.190 1.00 81.75 105 LEU A N 1
ATOM 800 C CA . LEU A 1 105 ? 8.585 7.277 -13.242 1.00 81.75 105 LEU A CA 1
ATOM 801 C C . LEU A 1 105 ? 7.956 6.821 -11.915 1.00 81.75 105 LEU A C 1
ATOM 803 O O . LEU A 1 105 ? 6.894 6.205 -11.906 1.00 81.75 105 LEU A O 1
ATOM 807 N N . VAL A 1 106 ? 8.560 7.194 -10.786 1.00 79.56 106 VAL A N 1
ATOM 808 C CA . VAL A 1 106 ? 8.052 6.883 -9.439 1.00 79.56 106 VAL A CA 1
ATOM 809 C C . VAL A 1 106 ? 6.769 7.649 -9.095 1.00 79.56 106 VAL A C 1
ATOM 811 O O . VAL A 1 106 ? 5.968 7.180 -8.285 1.00 79.56 106 VAL A O 1
ATOM 814 N N . SER A 1 107 ? 6.532 8.804 -9.718 1.00 82.31 107 SER A N 1
ATOM 815 C CA . SER A 1 107 ? 5.289 9.561 -9.555 1.00 82.31 107 SER A CA 1
ATOM 816 C C . SER A 1 107 ? 4.128 8.998 -10.376 1.00 82.31 107 SER A C 1
ATOM 818 O O . SER A 1 107 ? 2.984 9.191 -9.978 1.00 82.31 107 SER A O 1
ATOM 820 N N . LYS A 1 108 ? 4.399 8.336 -11.510 1.00 83.69 108 LYS A N 1
ATOM 821 C CA . LYS A 1 108 ? 3.367 7.761 -12.392 1.00 83.69 108 LYS A CA 1
ATOM 822 C C . LYS A 1 108 ? 2.789 6.443 -11.880 1.00 83.69 108 LYS A C 1
ATOM 824 O O . LYS A 1 108 ? 1.628 6.154 -12.145 1.00 83.69 108 LYS A O 1
ATOM 829 N N . TYR A 1 109 ? 3.600 5.645 -11.189 1.00 84.25 109 TYR A N 1
ATOM 830 C CA . TYR A 1 109 ? 3.223 4.303 -10.745 1.00 84.25 109 TYR A CA 1
ATOM 831 C C . TYR A 1 109 ? 3.192 4.208 -9.228 1.00 84.25 109 TYR A C 1
ATOM 833 O O . TYR A 1 109 ? 4.076 4.732 -8.553 1.00 84.25 109 TYR A O 1
ATOM 841 N N . ASP A 1 110 ? 2.202 3.512 -8.684 1.00 77.12 110 ASP A N 1
ATOM 842 C CA . ASP A 1 110 ? 1.997 3.351 -7.243 1.00 77.12 110 ASP A CA 1
ATOM 843 C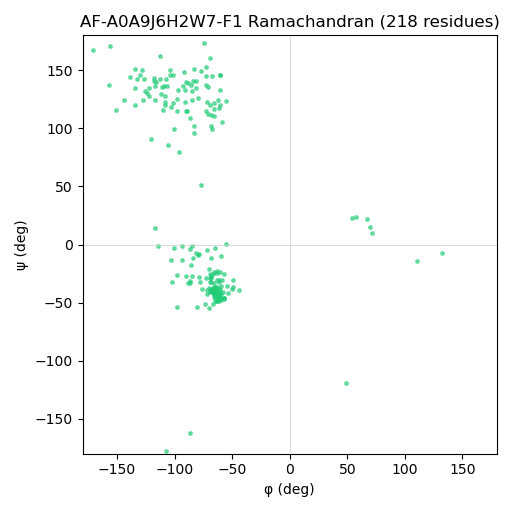 C . ASP A 1 110 ? 2.781 2.174 -6.668 1.00 77.12 110 ASP A C 1
ATOM 845 O O . ASP A 1 110 ? 3.269 2.254 -5.541 1.00 77.12 110 ASP A O 1
ATOM 849 N N . ALA A 1 111 ? 2.948 1.112 -7.458 1.00 81.38 111 ALA A N 1
ATOM 850 C CA . ALA A 1 111 ? 3.669 -0.089 -7.064 1.00 81.38 111 ALA A CA 1
ATOM 851 C C . ALA A 1 111 ? 4.626 -0.557 -8.164 1.00 81.38 111 ALA A C 1
ATOM 853 O O . ALA A 1 111 ? 4.388 -0.353 -9.358 1.00 81.38 111 ALA A O 1
ATOM 854 N N . PHE A 1 112 ? 5.703 -1.217 -7.741 1.00 84.94 112 PHE A N 1
ATOM 855 C CA . PHE A 1 112 ? 6.723 -1.759 -8.629 1.00 84.94 112 PHE A CA 1
ATOM 856 C C . PHE A 1 112 ? 6.872 -3.260 -8.421 1.00 84.94 112 PHE A C 1
ATOM 858 O O . PHE A 1 112 ? 6.982 -3.747 -7.296 1.00 84.94 112 PHE A O 1
ATOM 865 N N . LEU A 1 113 ? 6.929 -3.983 -9.528 1.00 85.56 113 LEU A N 1
ATOM 866 C CA . LEU A 1 113 ? 7.335 -5.376 -9.586 1.00 85.56 113 LEU A CA 1
ATOM 867 C C . LEU A 1 113 ? 8.709 -5.465 -10.211 1.00 85.56 113 LEU A C 1
ATOM 869 O O . LEU A 1 113 ? 8.998 -4.723 -11.139 1.00 85.56 113 LEU A O 1
ATOM 873 N N . ALA A 1 114 ? 9.558 -6.359 -9.723 1.00 86.50 114 ALA A N 1
ATOM 874 C CA . ALA A 1 114 ? 10.873 -6.564 -10.304 1.00 86.50 114 ALA A CA 1
ATOM 875 C C . ALA A 1 114 ? 11.183 -8.045 -10.461 1.00 86.50 114 ALA A C 1
ATOM 877 O O . ALA A 1 114 ? 11.009 -8.833 -9.530 1.00 86.50 114 ALA A O 1
ATOM 878 N N . SER A 1 115 ? 11.718 -8.414 -11.622 1.00 83.75 115 SER A N 1
ATOM 879 C CA . SER A 1 115 ? 12.325 -9.729 -11.804 1.00 83.75 115 SER A CA 1
ATOM 880 C C . SER A 1 115 ? 13.495 -9.916 -10.831 1.00 83.75 115 SER A C 1
ATOM 882 O O . SER A 1 115 ? 14.251 -8.982 -10.549 1.00 83.75 115 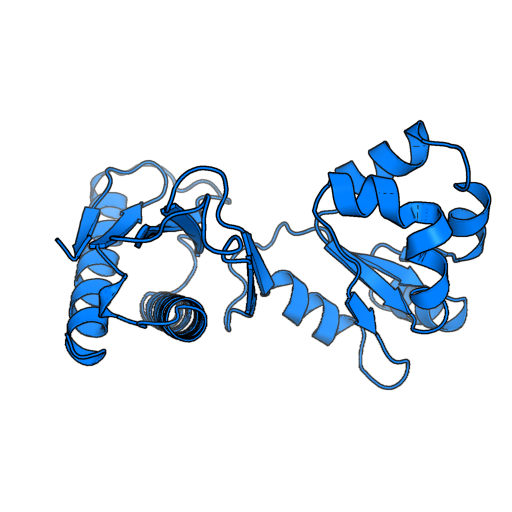SER A O 1
ATOM 884 N N . GLU A 1 116 ? 13.695 -11.143 -10.359 1.00 82.00 116 GLU A N 1
ATOM 885 C CA . GLU A 1 116 ? 14.762 -11.517 -9.416 1.00 82.00 116 GLU A CA 1
ATOM 886 C C . GLU A 1 116 ? 16.169 -11.025 -9.808 1.00 82.00 116 GLU A C 1
ATOM 888 O O . GLU A 1 116 ? 16.952 -10.587 -8.966 1.00 82.00 116 GLU A O 1
ATOM 893 N N . ARG A 1 117 ? 16.497 -11.007 -11.101 1.00 79.81 117 ARG A N 1
ATOM 894 C CA . ARG A 1 117 ? 17.804 -10.519 -11.574 1.00 79.81 117 ARG A CA 1
ATOM 895 C C . ARG A 1 117 ? 17.976 -9.010 -11.401 1.00 79.81 117 ARG A C 1
ATOM 897 O O . ARG A 1 117 ? 19.097 -8.536 -11.222 1.00 79.81 117 ARG A O 1
ATOM 904 N N . LEU A 1 118 ? 16.878 -8.258 -11.435 1.00 78.25 118 LEU A N 1
ATOM 905 C CA . LEU A 1 118 ? 16.873 -6.803 -11.321 1.00 78.25 118 LEU A CA 1
ATOM 906 C C . LEU A 1 118 ? 16.801 -6.349 -9.866 1.00 78.25 118 LEU A C 1
ATOM 908 O O . LEU A 1 118 ? 17.433 -5.351 -9.518 1.00 78.25 118 LEU A O 1
ATOM 912 N N . ILE A 1 119 ? 16.118 -7.099 -8.994 1.00 80.62 119 ILE A N 1
ATOM 913 C CA . ILE A 1 119 ? 15.926 -6.690 -7.596 1.00 80.62 119 ILE A CA 1
ATOM 914 C C . ILE A 1 119 ? 17.236 -6.544 -6.814 1.00 80.62 119 ILE A C 1
ATOM 916 O O . ILE A 1 119 ? 17.349 -5.664 -5.968 1.00 80.62 119 ILE A O 1
ATOM 920 N N . THR A 1 120 ? 18.269 -7.318 -7.153 1.00 80.38 120 THR A N 1
ATOM 921 C CA . THR A 1 120 ? 19.602 -7.203 -6.531 1.00 80.38 120 THR A CA 1
ATOM 922 C C . THR A 1 120 ? 20.323 -5.901 -6.892 1.00 80.38 120 THR A C 1
ATOM 924 O O . THR A 1 120 ? 21.144 -5.401 -6.122 1.00 80.38 120 THR A O 1
ATOM 927 N N . ARG A 1 121 ? 20.019 -5.323 -8.058 1.00 77.12 121 ARG A N 1
ATOM 928 C CA . ARG A 1 121 ? 20.676 -4.114 -8.575 1.00 77.12 121 ARG A CA 1
ATOM 929 C C . ARG A 1 121 ? 19.877 -2.843 -8.294 1.00 77.12 121 ARG A C 1
ATOM 931 O O . ARG A 1 121 ? 20.483 -1.781 -8.154 1.00 77.12 121 ARG A O 1
ATOM 938 N N . LEU A 1 122 ? 18.555 -2.953 -8.141 1.00 78.81 122 LEU A N 1
ATOM 939 C CA . LEU A 1 122 ? 17.651 -1.826 -7.884 1.00 78.81 122 LEU A C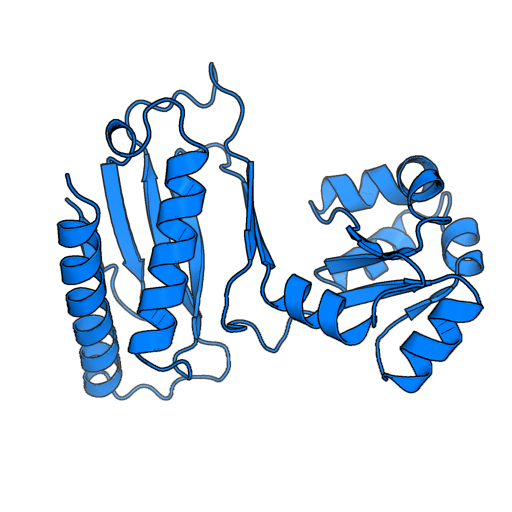A 1
ATOM 940 C C . LEU A 1 122 ? 18.043 -0.953 -6.680 1.00 78.81 122 LEU A C 1
ATOM 942 O O . LEU A 1 122 ? 18.017 0.267 -6.836 1.00 78.81 122 LEU A O 1
ATOM 946 N N . PRO A 1 123 ? 18.480 -1.490 -5.522 1.00 76.94 123 PRO A N 1
ATOM 947 C CA . PRO A 1 123 ? 18.901 -0.660 -4.394 1.00 76.94 123 PRO A CA 1
ATOM 948 C C . PRO A 1 123 ? 20.056 0.295 -4.724 1.00 76.94 123 PRO A C 1
ATOM 950 O O . PRO A 1 123 ? 20.122 1.385 -4.163 1.00 76.94 123 PRO A O 1
ATOM 953 N N . ARG A 1 124 ? 20.952 -0.087 -5.647 1.00 75.56 124 ARG A N 1
ATOM 954 C CA . ARG A 1 124 ? 22.102 0.737 -6.057 1.00 75.56 124 ARG A CA 1
ATOM 955 C C . ARG A 1 124 ? 21.762 1.763 -7.139 1.00 75.56 124 ARG A C 1
ATOM 957 O O . ARG A 1 124 ? 22.457 2.769 -7.232 1.00 75.56 124 ARG A O 1
ATOM 964 N N . THR A 1 125 ? 20.760 1.502 -7.976 1.00 76.25 125 THR A N 1
ATOM 965 C CA . THR A 1 125 ? 20.382 2.386 -9.092 1.00 76.25 125 THR A CA 1
ATOM 966 C C . THR A 1 125 ? 19.208 3.293 -8.741 1.00 76.25 125 THR A C 1
ATOM 968 O O . THR A 1 125 ? 19.328 4.506 -8.858 1.00 76.25 125 THR A O 1
ATOM 971 N N . LEU A 1 126 ? 18.100 2.714 -8.275 1.00 74.06 126 LEU A N 1
ATOM 972 C CA . LEU A 1 126 ? 16.825 3.394 -8.009 1.00 74.06 126 LEU A CA 1
ATOM 973 C C . LEU A 1 126 ? 16.438 3.403 -6.522 1.00 74.06 126 LEU A C 1
ATOM 975 O O . LEU A 1 126 ? 15.407 3.957 -6.147 1.00 74.06 126 LEU A O 1
ATOM 979 N N . GLY A 1 127 ? 17.251 2.797 -5.655 1.00 74.38 127 GLY A N 1
ATOM 980 C CA . GLY A 1 127 ? 16.910 2.582 -4.250 1.00 74.38 127 GLY A CA 1
ATOM 981 C C . GLY A 1 127 ? 16.639 3.863 -3.465 1.00 74.38 127 GLY A C 1
ATOM 982 O O . GLY A 1 127 ? 15.753 3.865 -2.615 1.00 74.38 127 GLY A O 1
ATOM 983 N N . PHE A 1 128 ? 17.351 4.958 -3.753 1.00 79.38 128 PHE A N 1
ATOM 984 C CA . PHE A 1 128 ? 17.141 6.230 -3.055 1.00 79.38 128 PHE A CA 1
ATOM 985 C C . PHE A 1 128 ? 15.769 6.840 -3.370 1.00 79.38 128 PHE A C 1
ATOM 987 O O . PHE A 1 128 ? 15.014 7.146 -2.446 1.00 79.38 128 PHE A O 1
ATOM 994 N N . ASP A 1 129 ? 15.422 6.972 -4.653 1.00 79.44 129 ASP A N 1
ATOM 995 C CA . ASP A 1 129 ? 14.151 7.567 -5.076 1.00 79.44 129 ASP A CA 1
ATOM 996 C C . ASP A 1 129 ? 12.956 6.677 -4.702 1.00 79.44 129 ASP A C 1
ATOM 998 O O . ASP A 1 129 ? 11.954 7.177 -4.191 1.00 79.44 129 ASP A O 1
ATOM 1002 N N . LEU A 1 130 ? 13.090 5.352 -4.846 1.00 77.50 130 LEU A N 1
ATOM 1003 C CA . LEU A 1 130 ? 12.067 4.386 -4.431 1.00 77.50 130 LEU A CA 1
ATOM 1004 C C . LEU A 1 130 ? 11.842 4.400 -2.913 1.00 77.50 130 LEU A C 1
ATOM 1006 O O . LEU A 1 130 ? 10.700 4.400 -2.454 1.00 77.50 130 LEU A O 1
ATOM 1010 N N . ARG A 1 131 ? 12.915 4.486 -2.114 1.00 79.19 131 ARG A N 1
ATOM 1011 C CA . ARG A 1 131 ? 12.816 4.603 -0.650 1.00 79.19 131 ARG A CA 1
ATOM 1012 C C . ARG A 1 131 ? 12.203 5.933 -0.230 1.00 79.19 131 ARG A C 1
ATOM 1014 O O . ARG A 1 131 ? 11.388 5.948 0.688 1.00 79.19 131 ARG A O 1
ATOM 1021 N N . LYS A 1 132 ? 12.570 7.034 -0.892 1.00 77.12 132 LYS A N 1
ATOM 1022 C CA . LYS A 1 132 ? 11.991 8.358 -0.634 1.00 77.12 132 LYS A CA 1
ATOM 1023 C C . LYS A 1 132 ? 10.492 8.382 -0.935 1.00 77.12 132 LYS A C 1
ATOM 1025 O O . LYS A 1 132 ? 9.742 9.002 -0.190 1.00 77.12 132 LYS A O 1
ATOM 1030 N N . ALA A 1 133 ? 10.065 7.684 -1.983 1.00 72.38 133 ALA A N 1
ATOM 1031 C CA . ALA A 1 133 ? 8.655 7.527 -2.320 1.00 72.38 133 ALA A CA 1
ATOM 1032 C C . ALA A 1 133 ? 7.923 6.466 -1.481 1.00 72.38 133 ALA A C 1
ATOM 1034 O O . ALA A 1 133 ? 6.705 6.366 -1.575 1.00 72.38 133 ALA A O 1
ATOM 1035 N N . GLY A 1 134 ? 8.637 5.665 -0.680 1.00 72.69 134 GLY A N 1
ATOM 1036 C CA . GLY A 1 134 ? 8.053 4.567 0.096 1.00 72.69 134 GLY A CA 1
ATOM 1037 C C . GLY A 1 134 ? 7.573 3.380 -0.748 1.00 72.69 134 GLY A C 1
ATOM 1038 O O . GLY A 1 134 ? 6.838 2.541 -0.240 1.00 72.69 134 GLY A O 1
ATOM 1039 N N . LYS A 1 135 ? 7.985 3.295 -2.019 1.00 77.25 135 LYS A N 1
ATOM 1040 C CA . LYS A 1 135 ? 7.533 2.289 -2.992 1.00 77.25 135 LYS A CA 1
ATOM 1041 C C . LYS A 1 135 ? 8.638 1.260 -3.209 1.00 77.25 135 LYS A C 1
ATOM 1043 O O . LYS A 1 135 ? 9.474 1.418 -4.095 1.00 77.25 135 LYS A O 1
ATOM 1048 N N . GLN A 1 136 ? 8.697 0.232 -2.365 1.00 75.81 136 GLN A N 1
ATOM 1049 C CA . GLN A 1 136 ? 9.678 -0.842 -2.542 1.00 75.81 136 GLN A CA 1
ATOM 1050 C C . GLN A 1 136 ? 9.198 -1.856 -3.591 1.00 75.81 136 GLN A C 1
ATOM 1052 O O . GLN A 1 136 ? 8.035 -2.254 -3.553 1.00 75.81 136 GLN A O 1
ATOM 1057 N N . PRO A 1 137 ? 10.069 -2.277 -4.526 1.00 79.50 137 PRO A N 1
ATOM 1058 C CA . PRO A 1 137 ? 9.698 -3.245 -5.542 1.00 79.50 137 PRO A CA 1
ATOM 1059 C C . PRO A 1 137 ? 9.555 -4.640 -4.931 1.00 79.50 137 PRO A C 1
ATOM 1061 O O . PRO A 1 137 ? 10.402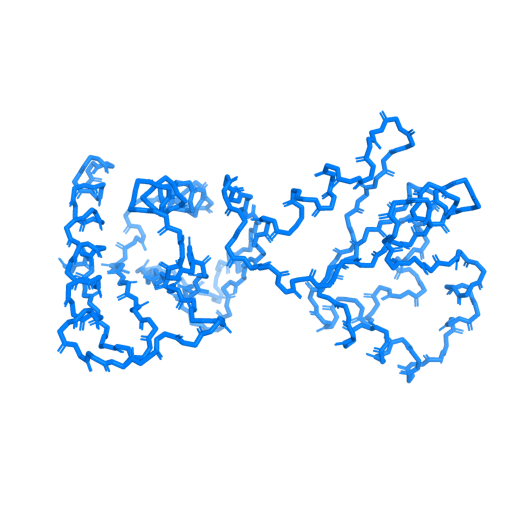 -5.068 -4.146 1.00 79.50 137 PRO A O 1
ATOM 1064 N N . VAL A 1 138 ? 8.512 -5.364 -5.331 1.00 84.44 138 VAL A N 1
ATOM 1065 C CA . VAL A 1 138 ? 8.296 -6.756 -4.918 1.00 84.44 138 VAL A CA 1
ATOM 1066 C C . VAL A 1 138 ? 8.907 -7.702 -5.949 1.00 84.44 138 VAL A C 1
ATOM 1068 O O . VAL A 1 138 ? 8.784 -7.494 -7.158 1.00 84.44 138 VAL A O 1
ATOM 1071 N N . GLN A 1 139 ? 9.601 -8.734 -5.466 1.00 84.12 139 GLN A N 1
ATOM 1072 C CA . GLN A 1 139 ? 10.249 -9.727 -6.318 1.00 84.12 139 GLN A CA 1
ATOM 1073 C C . GLN A 1 139 ? 9.217 -10.627 -6.997 1.00 84.12 139 GLN A C 1
ATOM 1075 O O . GLN A 1 139 ? 8.328 -11.160 -6.333 1.00 84.12 139 GLN A O 1
ATOM 1080 N N . VAL A 1 140 ? 9.404 -10.870 -8.295 1.00 81.88 140 VAL A N 1
ATOM 1081 C CA . VAL A 1 140 ? 8.698 -11.920 -9.039 1.00 81.88 140 VAL A CA 1
ATOM 1082 C C . VAL A 1 140 ? 9.689 -12.950 -9.560 1.00 81.88 140 VAL A C 1
ATOM 1084 O O . VAL A 1 140 ? 10.768 -12.611 -10.065 1.00 81.88 140 VAL A O 1
ATOM 1087 N N . LYS A 1 141 ? 9.309 -14.220 -9.418 1.00 78.81 141 LYS A N 1
ATOM 1088 C CA . LYS A 1 141 ? 10.000 -15.363 -10.012 1.00 78.81 141 LYS A CA 1
ATOM 1089 C C . LYS A 1 141 ? 9.377 -15.669 -11.372 1.00 78.81 141 LYS A C 1
ATOM 1091 O O . LYS A 1 141 ? 8.169 -15.564 -11.523 1.00 78.81 141 LYS A O 1
ATOM 1096 N N . HIS A 1 142 ? 10.183 -16.166 -12.305 1.00 68.25 142 HIS A N 1
ATOM 1097 C CA . HIS A 1 142 ? 9.745 -16.554 -13.657 1.00 68.25 142 HIS A CA 1
ATOM 1098 C C . HIS A 1 142 ? 8.751 -17.737 -13.683 1.00 68.25 142 HIS A C 1
ATOM 1100 O O . HIS A 1 142 ? 8.329 -18.153 -14.751 1.00 68.25 142 HIS A O 1
ATOM 1106 N N . ASN A 1 143 ? 8.433 -18.329 -12.528 1.00 69.50 143 ASN A N 1
ATOM 1107 C CA . ASN A 1 143 ? 7.590 -19.520 -12.417 1.00 69.50 143 ASN A CA 1
ATOM 1108 C C . ASN A 1 143 ? 6.140 -19.201 -12.009 1.00 69.50 143 ASN A C 1
ATOM 1110 O O . ASN A 1 143 ? 5.332 -20.113 -11.882 1.00 69.50 143 ASN A O 1
ATOM 1114 N N . GLU A 1 144 ? 5.818 -17.932 -11.741 1.00 69.81 144 GLU A N 1
ATOM 1115 C CA . GLU A 1 144 ? 4.484 -17.496 -11.316 1.00 69.81 144 GLU A CA 1
ATOM 1116 C C . GLU A 1 144 ? 3.890 -16.526 -12.347 1.00 69.81 144 GLU A C 1
ATOM 1118 O O . GLU A 1 144 ? 4.615 -15.668 -12.859 1.00 69.81 144 GLU A O 1
ATOM 1123 N N . PRO A 1 145 ? 2.580 -16.611 -12.643 1.00 75.00 145 PRO A N 1
ATOM 1124 C CA . PRO A 1 145 ? 1.935 -15.682 -13.561 1.00 75.00 145 PRO A CA 1
ATOM 1125 C C . PRO A 1 145 ? 2.007 -14.245 -13.024 1.00 75.00 145 PRO A C 1
ATOM 1127 O O . PRO A 1 145 ? 1.536 -13.935 -11.926 1.00 75.00 145 PRO A O 1
ATOM 1130 N N . LEU A 1 146 ? 2.560 -13.337 -13.838 1.00 76.31 146 LEU A N 1
ATOM 1131 C CA . LEU A 1 146 ? 2.687 -11.909 -13.511 1.00 76.31 146 LEU A CA 1
ATOM 1132 C C . LEU A 1 146 ? 1.339 -11.276 -13.138 1.00 76.31 146 LEU A C 1
ATOM 1134 O O . LEU A 1 146 ? 1.280 -10.418 -12.259 1.00 76.31 146 LEU A O 1
ATOM 1138 N N . VAL A 1 147 ? 0.260 -11.718 -13.786 1.00 78.44 147 VAL A N 1
ATOM 1139 C CA . VAL A 1 147 ? -1.101 -11.202 -13.592 1.00 78.44 147 VAL A CA 1
ATOM 1140 C C . VAL A 1 147 ? -1.586 -11.420 -12.159 1.00 78.44 147 VAL A C 1
ATOM 1142 O O . VAL A 1 147 ? -2.076 -10.479 -11.534 1.00 78.44 147 VAL A O 1
ATOM 1145 N N . ASP A 1 148 ? -1.379 -12.610 -11.596 1.00 81.19 148 ASP A N 1
ATOM 1146 C CA . ASP A 1 148 ? -1.828 -12.918 -10.236 1.00 81.19 148 ASP A CA 1
ATOM 1147 C C . ASP A 1 148 ? -1.039 -12.119 -9.206 1.00 81.19 148 ASP A C 1
ATOM 1149 O O . ASP A 1 148 ? -1.611 -11.596 -8.249 1.00 81.19 148 ASP A O 1
ATOM 1153 N N . LYS A 1 149 ? 0.267 -11.938 -9.431 1.00 79.56 149 LYS A N 1
ATOM 1154 C CA . LYS A 1 149 ? 1.096 -11.114 -8.547 1.00 79.56 149 LYS A CA 1
ATOM 1155 C C . LYS A 1 149 ? 0.722 -9.639 -8.615 1.00 79.56 149 LYS A C 1
ATOM 1157 O O . LYS A 1 149 ? 0.684 -8.970 -7.585 1.00 79.56 149 LYS A O 1
ATOM 1162 N N . VAL A 1 150 ? 0.406 -9.136 -9.807 1.00 78.69 150 VAL A N 1
ATOM 1163 C CA . VAL A 1 150 ? -0.124 -7.781 -9.981 1.00 78.69 150 VAL A CA 1
ATOM 1164 C C . VAL A 1 150 ? -1.454 -7.632 -9.252 1.00 78.69 150 VAL A C 1
ATOM 1166 O O . VAL A 1 150 ? -1.641 -6.641 -8.552 1.00 78.69 150 VAL A O 1
ATOM 1169 N N . ASN A 1 151 ? -2.357 -8.604 -9.360 1.00 79.38 151 ASN A N 1
ATOM 1170 C CA . ASN A 1 151 ? -3.647 -8.569 -8.672 1.00 79.38 151 ASN A CA 1
ATOM 1171 C C . ASN A 1 151 ? -3.483 -8.614 -7.149 1.00 79.38 151 ASN A C 1
ATOM 1173 O O . ASN A 1 151 ? -4.108 -7.818 -6.449 1.00 79.38 151 ASN A O 1
ATOM 1177 N N . GLN A 1 152 ? -2.580 -9.459 -6.641 1.00 78.88 152 GLN A N 1
ATOM 1178 C CA . GLN A 1 152 ? -2.210 -9.474 -5.226 1.00 78.88 152 GLN A CA 1
ATOM 1179 C C . GLN A 1 152 ? -1.695 -8.107 -4.780 1.00 78.88 152 GLN A C 1
ATOM 1181 O O . GLN A 1 152 ? -2.167 -7.585 -3.781 1.00 78.88 152 GLN A O 1
ATOM 1186 N N . LEU A 1 153 ? -0.795 -7.483 -5.542 1.00 78.75 153 LEU A N 1
ATOM 1187 C CA . LEU A 1 153 ? -0.245 -6.175 -5.180 1.00 78.75 153 LEU A CA 1
ATOM 1188 C C . LEU A 1 153 ? -1.242 -5.034 -5.277 1.00 78.75 153 LEU A C 1
ATOM 1190 O O . LEU A 1 153 ? -1.168 -4.106 -4.481 1.00 78.75 153 LEU A O 1
ATOM 1194 N N . LYS A 1 154 ? -2.192 -5.103 -6.208 1.00 76.81 154 LYS A N 1
ATOM 1195 C CA . LYS A 1 154 ? -3.327 -4.174 -6.240 1.00 76.81 154 LYS A CA 1
ATOM 1196 C C . LYS A 1 154 ? -4.196 -4.310 -4.988 1.00 76.81 154 LYS A C 1
ATOM 1198 O O . LYS A 1 154 ? -4.794 -3.326 -4.561 1.00 76.81 154 LYS A O 1
ATOM 1203 N N . ALA A 1 155 ? -4.262 -5.508 -4.409 1.00 75.81 155 ALA A N 1
ATOM 1204 C CA . ALA A 1 155 ? -4.963 -5.775 -3.159 1.00 75.81 155 ALA A CA 1
ATOM 1205 C C . ALA A 1 155 ? -4.106 -5.510 -1.907 1.00 75.81 155 ALA A C 1
ATOM 1207 O O . ALA A 1 155 ? -4.646 -5.387 -0.807 1.00 75.81 155 ALA A O 1
ATOM 1208 N N . THR A 1 156 ? -2.780 -5.428 -2.043 1.00 78.44 156 THR A N 1
ATOM 1209 C CA . THR A 1 156 ? -1.872 -5.161 -0.929 1.00 78.44 156 THR A CA 1
ATOM 1210 C C . THR A 1 156 ? -1.831 -3.676 -0.593 1.00 78.44 156 THR A C 1
ATOM 1212 O O . THR A 1 156 ? -1.527 -2.822 -1.422 1.00 78.44 156 THR A O 1
ATOM 1215 N N . ILE A 1 157 ? -2.076 -3.368 0.675 1.00 76.56 157 ILE A N 1
ATOM 1216 C CA . ILE A 1 157 ? -1.945 -2.032 1.238 1.00 76.56 157 ILE A CA 1
ATOM 1217 C C . ILE A 1 157 ? -0.721 -2.025 2.139 1.00 76.56 157 ILE A C 1
ATOM 1219 O O . ILE A 1 157 ? -0.649 -2.751 3.131 1.00 76.56 157 ILE A O 1
ATOM 1223 N N . HIS A 1 158 ? 0.234 -1.167 1.802 1.00 76.94 158 HIS A N 1
ATOM 1224 C CA . HIS A 1 158 ? 1.351 -0.851 2.676 1.00 76.94 158 HIS A CA 1
ATOM 1225 C C . HIS A 1 158 ? 0.939 0.249 3.642 1.00 76.94 158 HIS A C 1
ATOM 1227 O O . HIS A 1 158 ? 0.403 1.281 3.235 1.00 76.94 158 HIS A O 1
ATOM 1233 N N . PHE A 1 159 ? 1.224 0.044 4.919 1.00 78.50 159 PHE A N 1
ATOM 1234 C CA . PHE A 1 159 ? 0.972 1.032 5.947 1.00 78.50 159 PHE A CA 1
ATOM 1235 C C . PHE A 1 159 ? 2.206 1.247 6.795 1.00 78.50 159 PHE A C 1
ATOM 1237 O O . PHE A 1 159 ? 3.004 0.343 7.042 1.00 78.50 159 PHE A O 1
ATOM 1244 N N . LYS A 1 160 ? 2.363 2.492 7.222 1.00 75.50 160 LYS A N 1
ATOM 1245 C CA . LYS A 1 160 ? 3.437 2.906 8.101 1.00 75.50 160 LYS A CA 1
ATOM 1246 C C . LYS A 1 160 ? 2.900 3.963 9.040 1.00 75.50 160 LYS A C 1
ATOM 1248 O O . LYS A 1 160 ? 2.394 4.991 8.591 1.00 75.50 160 LYS A O 1
ATOM 1253 N N . THR A 1 161 ? 3.042 3.718 10.331 1.00 71.50 161 THR A N 1
ATOM 1254 C CA . THR A 1 161 ? 2.725 4.713 11.346 1.00 71.50 161 THR A CA 1
ATOM 1255 C C . THR A 1 161 ? 3.760 5.831 11.253 1.00 71.50 161 THR A C 1
ATOM 1257 O O . THR A 1 161 ? 4.968 5.598 11.359 1.00 71.50 161 THR A O 1
ATOM 1260 N N . ASN A 1 162 ? 3.282 7.045 10.982 1.00 65.00 162 ASN A N 1
ATOM 1261 C CA . ASN A 1 162 ? 4.096 8.260 11.005 1.00 65.00 162 ASN A CA 1
ATOM 1262 C C . ASN A 1 162 ? 4.137 8.828 12.435 1.00 65.00 162 ASN A C 1
ATOM 1264 O O . ASN A 1 162 ? 3.836 8.125 13.389 1.00 65.00 162 ASN A O 1
ATOM 1268 N N . ALA A 1 163 ? 4.514 10.099 12.599 1.00 64.88 163 ALA A N 1
ATOM 1269 C CA . ALA A 1 163 ? 4.703 10.788 13.882 1.00 64.88 163 ALA A CA 1
ATOM 1270 C C . ALA A 1 163 ? 3.497 10.790 14.862 1.00 64.88 163 ALA A C 1
ATOM 1272 O O . ALA A 1 163 ? 3.610 11.359 15.945 1.00 64.88 163 ALA A O 1
ATOM 1273 N N . GLN A 1 164 ? 2.363 10.173 14.515 1.00 70.62 164 GLN A N 1
ATOM 1274 C CA . GLN A 1 164 ? 1.184 10.011 15.369 1.00 70.62 164 GLN A CA 1
ATOM 1275 C C . GLN A 1 164 ? 0.779 8.530 15.445 1.00 70.62 164 GLN A C 1
ATOM 1277 O O . GLN A 1 164 ? 0.863 7.845 14.425 1.00 70.62 164 GLN A O 1
ATOM 1282 N N . PRO A 1 165 ? 0.315 8.028 16.609 1.00 76.69 165 PRO A N 1
ATOM 1283 C CA . PRO A 1 165 ? -0.080 6.631 16.814 1.00 76.69 165 PRO A CA 1
ATOM 1284 C C . PRO A 1 165 ? -1.466 6.350 16.208 1.00 76.69 165 PRO A C 1
ATOM 1286 O O . PRO A 1 165 ? -2.376 5.862 16.876 1.00 76.69 165 PRO A O 1
ATOM 1289 N N . LEU A 1 166 ? -1.646 6.715 14.941 1.00 79.00 166 LEU A N 1
ATOM 1290 C CA . LEU A 1 166 ? -2.860 6.490 14.175 1.00 79.00 166 LEU A CA 1
ATOM 1291 C C . LEU A 1 166 ? -2.515 5.912 12.805 1.00 79.00 166 LEU A C 1
ATOM 1293 O O . LEU A 1 166 ? -1.527 6.303 12.181 1.00 79.00 166 LEU A O 1
ATOM 1297 N N . LEU A 1 167 ? -3.352 4.995 12.338 1.00 80.81 167 LEU A N 1
ATOM 1298 C CA . LEU A 1 167 ? -3.304 4.432 10.997 1.00 80.81 167 LEU A CA 1
ATOM 1299 C C . LEU A 1 167 ? -4.637 4.670 10.313 1.00 80.81 167 LEU A C 1
ATOM 1301 O O . LEU A 1 167 ? -5.679 4.323 10.859 1.00 80.81 167 LEU A O 1
ATOM 1305 N N . LEU A 1 168 ? -4.581 5.240 9.114 1.00 79.44 168 LEU A N 1
ATOM 1306 C CA . LEU A 1 168 ? -5.728 5.398 8.233 1.00 79.44 168 LEU A CA 1
ATOM 1307 C C . LEU A 1 168 ? -5.541 4.465 7.040 1.00 79.44 168 LEU A C 1
ATOM 1309 O O . LEU A 1 168 ? -4.583 4.624 6.282 1.00 79.44 168 LEU A O 1
ATOM 1313 N N . LEU A 1 169 ? -6.427 3.483 6.903 1.00 80.12 169 LEU A N 1
ATOM 1314 C CA . LEU A 1 169 ? -6.323 2.424 5.906 1.00 80.12 169 LEU A CA 1
ATOM 1315 C C . LEU A 1 169 ? -7.576 2.374 5.031 1.00 80.12 169 LEU A C 1
ATOM 1317 O O . LEU A 1 169 ? -8.682 2.332 5.560 1.00 80.12 169 LEU A O 1
ATOM 1321 N N . PRO A 1 170 ? -7.439 2.342 3.700 1.00 77.38 170 PRO A N 1
ATOM 1322 C CA . PRO A 1 170 ? -8.567 2.148 2.796 1.00 77.38 170 PRO A CA 1
ATOM 1323 C C . PRO A 1 170 ? -9.036 0.687 2.871 1.00 77.38 170 PRO A C 1
ATOM 1325 O O . PRO A 1 170 ? -8.307 -0.218 2.483 1.00 77.38 170 PRO A O 1
ATOM 1328 N N . VAL A 1 171 ? -10.247 0.433 3.353 1.00 73.94 171 VAL A N 1
ATOM 1329 C CA . VAL A 1 171 ? -10.768 -0.939 3.531 1.00 73.94 171 VAL A CA 1
ATOM 1330 C C . VAL A 1 171 ? -11.762 -1.356 2.453 1.00 73.94 171 VAL A C 1
ATOM 1332 O O . VAL A 1 171 ? -12.053 -2.542 2.317 1.00 73.94 171 VAL A O 1
ATOM 1335 N N . GLY A 1 172 ? -12.255 -0.406 1.656 1.00 70.44 172 GLY A N 1
ATOM 1336 C CA . GLY A 1 172 ? -13.314 -0.652 0.681 1.00 70.44 172 GLY A CA 1
ATOM 1337 C C . GLY A 1 172 ? -13.567 0.513 -0.258 1.00 70.44 172 GLY A C 1
ATOM 1338 O O . GLY A 1 172 ? -13.118 1.626 -0.011 1.00 70.44 172 GLY A O 1
ATOM 1339 N N . ASN A 1 173 ? -14.326 0.247 -1.313 1.00 70.00 173 ASN A N 1
ATOM 1340 C CA . ASN A 1 173 ? -15.027 1.256 -2.108 1.00 70.00 173 ASN A CA 1
ATOM 1341 C C . ASN A 1 173 ? -16.535 1.052 -1.881 1.00 70.00 173 ASN A C 1
ATOM 1343 O O . ASN A 1 173 ? -16.940 -0.029 -1.453 1.00 70.00 173 ASN A O 1
ATOM 1347 N N . VAL A 1 174 ? -17.366 2.046 -2.190 1.00 64.44 174 VAL A N 1
ATOM 1348 C CA . VAL A 1 174 ? -18.837 1.961 -2.079 1.00 64.44 174 VAL A CA 1
ATOM 1349 C C . VAL A 1 174 ? -19.420 0.799 -2.900 1.00 64.44 174 VAL A C 1
ATOM 1351 O O . VAL A 1 174 ? -20.468 0.267 -2.553 1.00 64.44 174 VAL A O 1
ATOM 1354 N N . ASN A 1 175 ? -18.722 0.361 -3.952 1.00 64.44 175 ASN A N 1
ATOM 1355 C CA . ASN A 1 175 ? -19.147 -0.749 -4.815 1.00 64.44 175 ASN A CA 1
ATOM 1356 C C . ASN A 1 175 ? -18.890 -2.153 -4.235 1.00 64.44 175 ASN A C 1
ATOM 1358 O O . ASN A 1 175 ? -19.301 -3.134 -4.848 1.00 64.44 175 ASN A O 1
ATOM 1362 N N . VAL A 1 176 ? -18.172 -2.269 -3.115 1.00 69.25 176 VAL A N 1
ATOM 1363 C CA . VAL A 1 176 ? -17.888 -3.563 -2.473 1.00 69.25 176 VAL A CA 1
ATOM 1364 C C . VAL A 1 176 ? -19.090 -3.972 -1.625 1.00 69.25 176 VAL A C 1
ATOM 1366 O O . VAL A 1 176 ? -19.710 -3.129 -0.972 1.00 69.25 176 VAL A O 1
ATOM 1369 N N . THR A 1 177 ? -19.439 -5.259 -1.631 1.00 72.38 177 THR A N 1
ATOM 1370 C CA . THR A 1 177 ? -20.581 -5.735 -0.842 1.00 72.38 177 THR A CA 1
ATOM 1371 C C . THR A 1 177 ? -20.292 -5.669 0.660 1.00 72.38 177 THR A C 1
ATOM 1373 O O . THR A 1 177 ? -19.145 -5.587 1.105 1.00 72.38 177 THR A O 1
ATOM 1376 N N . ARG A 1 178 ? -21.357 -5.688 1.470 1.00 70.88 178 ARG A N 1
ATOM 1377 C CA . ARG A 1 178 ? -21.254 -5.579 2.934 1.00 70.88 178 ARG A CA 1
ATOM 1378 C C . ARG A 1 178 ? -20.370 -6.677 3.524 1.00 70.88 178 ARG A C 1
ATOM 1380 O O . ARG A 1 178 ? -19.494 -6.372 4.327 1.00 70.88 178 ARG A O 1
ATOM 1387 N N . ASP A 1 179 ? -20.573 -7.916 3.094 1.00 74.25 179 ASP A N 1
ATOM 1388 C CA . ASP A 1 179 ? -19.865 -9.075 3.639 1.00 74.25 179 ASP A CA 1
ATOM 1389 C C . ASP A 1 179 ? -18.378 -9.054 3.255 1.00 74.25 179 ASP A C 1
ATOM 1391 O O . ASP A 1 179 ? -17.508 -9.250 4.103 1.00 74.25 179 ASP A O 1
ATOM 1395 N N . GLU A 1 180 ? -18.065 -8.682 2.011 1.00 76.44 180 GLU A N 1
ATOM 1396 C CA . GLU A 1 180 ? -16.684 -8.517 1.540 1.00 76.44 180 GLU A CA 1
ATOM 1397 C C . GLU A 1 180 ? -15.944 -7.393 2.284 1.00 76.44 180 GLU A C 1
ATOM 1399 O O . GLU A 1 180 ? -14.749 -7.506 2.575 1.00 76.44 180 GLU A O 1
ATOM 1404 N N . LEU A 1 181 ? -16.641 -6.304 2.627 1.00 75.19 181 LEU A N 1
ATOM 1405 C CA . LEU A 1 181 ? -16.055 -5.209 3.396 1.00 75.19 181 LEU A CA 1
ATOM 1406 C C . LEU A 1 181 ? -15.704 -5.647 4.820 1.00 75.19 181 LEU A C 1
ATOM 1408 O O . LEU A 1 181 ? -14.633 -5.309 5.326 1.00 75.19 181 LEU A O 1
ATOM 1412 N N . VAL A 1 182 ? -16.588 -6.413 5.456 1.00 75.62 182 VAL A N 1
ATOM 1413 C CA . VAL A 1 182 ? -16.363 -6.981 6.789 1.00 75.62 182 VAL A CA 1
ATOM 1414 C C . VAL A 1 182 ? -15.163 -7.920 6.770 1.00 75.62 182 VAL A C 1
ATOM 1416 O O . VAL A 1 182 ? -14.279 -7.795 7.618 1.00 75.62 182 VAL A O 1
ATOM 1419 N N . GLU A 1 183 ? -15.079 -8.808 5.778 1.00 78.75 183 GLU A N 1
ATOM 1420 C CA . GLU A 1 183 ? -13.920 -9.684 5.597 1.00 78.75 183 GLU A CA 1
ATOM 1421 C C . GLU A 1 183 ? -12.617 -8.900 5.445 1.00 78.75 183 GLU A C 1
ATOM 1423 O O . GLU A 1 183 ? -11.627 -9.212 6.112 1.00 78.75 183 GLU A O 1
ATOM 1428 N N . ASN A 1 184 ? -12.618 -7.851 4.622 1.00 80.50 184 ASN A N 1
ATOM 1429 C CA . ASN A 1 184 ? -11.451 -6.995 4.445 1.00 80.50 184 ASN A CA 1
ATOM 1430 C C . ASN A 1 184 ? -11.046 -6.304 5.757 1.00 80.50 184 ASN A C 1
ATOM 1432 O O . ASN A 1 184 ? -9.865 -6.304 6.105 1.00 80.50 184 ASN A O 1
ATOM 1436 N N . VAL A 1 185 ? -12.001 -5.745 6.509 1.00 78.06 185 VAL A N 1
ATOM 1437 C CA . VAL A 1 185 ? -11.719 -5.089 7.797 1.00 78.06 185 VAL A CA 1
ATOM 1438 C C . VAL A 1 185 ? -11.144 -6.080 8.807 1.00 78.06 185 VAL A C 1
ATOM 1440 O O . VAL A 1 185 ? -10.174 -5.743 9.482 1.00 78.06 185 VAL A O 1
ATOM 1443 N N . MET A 1 186 ? -11.684 -7.297 8.893 1.00 77.62 186 MET A N 1
ATOM 1444 C CA . MET A 1 186 ? -11.168 -8.325 9.803 1.00 77.62 186 MET A CA 1
ATOM 1445 C C . MET A 1 186 ? -9.721 -8.690 9.485 1.00 77.62 186 MET A C 1
ATOM 1447 O O . MET A 1 186 ? -8.876 -8.646 10.375 1.00 77.62 186 MET A O 1
ATOM 1451 N N . VAL A 1 187 ? -9.410 -8.954 8.212 1.00 83.31 187 VAL A N 1
ATOM 1452 C CA . VAL A 1 187 ? -8.038 -9.267 7.779 1.00 83.31 187 VAL A CA 1
ATOM 1453 C C . VAL A 1 187 ? -7.077 -8.127 8.133 1.00 83.31 187 VAL A C 1
ATOM 1455 O O . VAL A 1 187 ? -5.968 -8.374 8.607 1.00 83.31 187 VAL A O 1
ATOM 1458 N N . VAL A 1 188 ? -7.501 -6.872 7.947 1.00 80.81 188 VAL A N 1
ATOM 1459 C CA . VAL A 1 188 ? -6.702 -5.689 8.305 1.00 80.81 188 VAL A CA 1
ATOM 1460 C C . VAL A 1 188 ? -6.478 -5.593 9.806 1.00 80.81 188 VAL A C 1
ATOM 1462 O O . VAL A 1 188 ? -5.343 -5.396 10.239 1.00 80.81 188 VAL A O 1
ATOM 1465 N N . VAL A 1 189 ? -7.536 -5.729 10.600 1.00 79.94 189 VAL A N 1
ATOM 1466 C CA . VAL A 1 189 ? -7.457 -5.626 12.057 1.00 79.94 189 VAL A CA 1
ATOM 1467 C C . VAL A 1 189 ? -6.583 -6.736 12.631 1.00 79.94 189 VAL A C 1
ATOM 1469 O O . VAL A 1 189 ? -5.663 -6.428 13.384 1.00 79.94 189 VAL A O 1
ATOM 1472 N N . ASP A 1 190 ? -6.795 -7.990 12.234 1.00 81.94 190 ASP A N 1
ATOM 1473 C CA . ASP A 1 190 ? -6.012 -9.128 12.722 1.00 81.94 190 ASP A CA 1
ATOM 1474 C C . ASP A 1 190 ? -4.530 -8.976 12.369 1.00 81.94 190 ASP A C 1
ATOM 1476 O O . ASP A 1 190 ? -3.656 -9.182 13.216 1.00 81.94 190 ASP A O 1
ATOM 1480 N N . HIS A 1 191 ? -4.231 -8.528 11.145 1.00 83.25 191 HIS A N 1
ATOM 1481 C CA . HIS A 1 191 ? -2.857 -8.284 10.729 1.00 83.25 191 HIS A CA 1
ATOM 1482 C C . HIS A 1 191 ? -2.211 -7.145 11.534 1.00 83.25 191 HIS A C 1
ATOM 1484 O O . HIS A 1 191 ? -1.107 -7.310 12.047 1.00 83.25 191 HIS A O 1
ATOM 1490 N N . VAL A 1 192 ? -2.900 -6.013 11.717 1.00 78.56 192 VAL A N 1
ATOM 1491 C CA . VAL A 1 192 ? -2.392 -4.878 12.512 1.00 78.56 192 VAL A CA 1
ATOM 1492 C C . VAL A 1 192 ? -2.185 -5.273 13.976 1.00 78.56 192 VAL A C 1
ATOM 1494 O O . VAL A 1 192 ? -1.155 -4.938 14.557 1.00 78.56 192 VAL A O 1
ATOM 1497 N N . VAL A 1 193 ? -3.120 -6.018 14.568 1.00 77.88 193 VAL A N 1
ATOM 1498 C CA . VAL A 1 193 ? -3.025 -6.498 15.953 1.00 77.88 193 VAL A CA 1
ATOM 1499 C C . VAL A 1 193 ? -1.860 -7.473 16.120 1.00 77.88 193 VAL A C 1
ATOM 1501 O O . VAL A 1 193 ? -1.168 -7.410 17.135 1.00 77.88 193 VAL A O 1
ATOM 1504 N N . SER A 1 194 ? -1.589 -8.322 15.124 1.00 81.50 194 SER A N 1
ATOM 1505 C CA . SER A 1 194 ? -0.464 -9.267 15.162 1.00 81.50 194 SER A CA 1
ATOM 1506 C C . SER A 1 194 ? 0.913 -8.591 15.158 1.00 81.50 194 SER A C 1
ATOM 1508 O O . SER A 1 194 ? 1.881 -9.164 15.652 1.00 81.50 194 SER A O 1
ATOM 1510 N N . LEU A 1 195 ? 1.005 -7.360 14.643 1.00 77.69 195 LEU A N 1
ATOM 1511 C CA . LEU A 1 195 ? 2.246 -6.580 14.620 1.00 77.69 195 LEU A CA 1
ATOM 1512 C C . LEU A 1 195 ? 2.507 -5.828 15.934 1.00 77.69 195 LEU A C 1
ATOM 1514 O O . LEU A 1 195 ? 3.599 -5.293 16.123 1.00 77.69 195 LEU A O 1
ATOM 1518 N N . LEU A 1 196 ? 1.524 -5.756 16.838 1.00 74.50 196 LEU A N 1
ATOM 1519 C CA . LEU A 1 196 ? 1.641 -5.026 18.098 1.00 74.50 196 LEU A CA 1
ATOM 1520 C C . LEU A 1 196 ? 2.163 -5.937 19.219 1.00 74.50 196 LEU A C 1
ATOM 1522 O O . LEU A 1 196 ? 1.577 -6.992 19.465 1.00 74.50 196 LEU A O 1
ATOM 1526 N N . PRO A 1 197 ? 3.158 -5.497 20.013 1.00 71.50 197 PRO A N 1
ATOM 1527 C CA . PRO A 1 197 ? 3.737 -6.311 21.087 1.00 71.50 197 PRO A CA 1
ATOM 1528 C C . PRO A 1 197 ? 2.735 -6.675 22.197 1.00 71.50 197 PRO A C 1
ATOM 1530 O O . PRO A 1 197 ? 2.924 -7.663 22.900 1.00 71.50 197 PRO A O 1
ATOM 1533 N N . LYS A 1 198 ? 1.653 -5.899 22.353 1.00 73.69 198 LYS A N 1
ATOM 1534 C CA . LYS A 1 198 ? 0.561 -6.154 23.313 1.00 73.69 198 LYS A CA 1
ATOM 1535 C C . LYS A 1 198 ? -0.798 -6.396 22.641 1.00 73.69 198 LYS A C 1
ATOM 1537 O O . LYS A 1 198 ? -1.828 -6.355 23.316 1.00 73.69 198 LYS A O 1
ATOM 1542 N N . MET A 1 199 ? -0.812 -6.642 21.326 1.00 77.56 199 MET A N 1
ATOM 1543 C CA . MET A 1 199 ? -2.018 -6.947 20.548 1.00 77.56 199 MET A CA 1
ATOM 1544 C C . MET A 1 199 ? -3.169 -5.949 20.819 1.00 77.56 199 MET A C 1
ATOM 1546 O O . MET A 1 199 ? -3.024 -4.746 20.604 1.00 77.56 199 MET A O 1
ATOM 1550 N N . TRP A 1 200 ? -4.311 -6.440 21.316 1.00 74.69 200 TRP A N 1
ATOM 1551 C CA . TRP A 1 200 ? -5.547 -5.684 21.535 1.00 74.69 200 TRP A CA 1
ATOM 1552 C C . TRP A 1 200 ? -5.461 -4.614 22.624 1.00 74.69 200 TRP A C 1
ATOM 1554 O O . TRP A 1 200 ? -6.215 -3.647 22.570 1.00 74.69 200 TRP A O 1
ATOM 1564 N N . SER A 1 201 ? -4.563 -4.756 23.602 1.00 71.94 201 SER A N 1
ATOM 1565 C CA . SER A 1 201 ? -4.450 -3.789 24.704 1.00 71.94 201 SER A CA 1
ATOM 1566 C C . SER A 1 201 ? -3.890 -2.441 24.252 1.00 71.94 201 SER A C 1
ATOM 1568 O O . SER A 1 201 ? -4.122 -1.434 24.909 1.00 71.94 201 SER A O 1
ATOM 1570 N N . ASN A 1 202 ? -3.185 -2.413 23.118 1.00 75.12 202 ASN A N 1
ATOM 1571 C CA . ASN A 1 202 ? -2.654 -1.184 22.535 1.00 75.12 202 ASN A CA 1
ATOM 1572 C C . ASN A 1 202 ? -3.662 -0.479 21.621 1.00 75.12 202 ASN A C 1
ATOM 1574 O O . ASN A 1 202 ? -3.348 0.586 21.102 1.00 75.12 202 ASN A O 1
ATOM 1578 N N . VAL A 1 203 ? -4.850 -1.035 21.374 1.00 75.88 203 VAL A N 1
ATOM 1579 C CA . VAL A 1 203 ? -5.860 -0.387 20.529 1.00 75.88 203 VAL A CA 1
ATOM 1580 C C . VAL A 1 203 ? -6.738 0.502 21.403 1.00 75.88 203 VAL A C 1
ATOM 1582 O O . VAL A 1 203 ? -7.486 0.006 22.240 1.00 75.88 203 VAL A O 1
ATOM 1585 N N . ARG A 1 204 ? -6.676 1.820 21.180 1.00 72.19 204 ARG A N 1
ATOM 1586 C CA . ARG A 1 204 ? -7.487 2.802 21.913 1.00 72.19 204 ARG A CA 1
ATOM 1587 C C . ARG A 1 204 ? -8.899 2.889 21.357 1.00 72.19 204 ARG A C 1
ATOM 1589 O O . ARG A 1 204 ? -9.876 2.841 22.089 1.00 72.19 204 ARG A O 1
ATOM 1596 N N . LEU A 1 205 ? -8.981 3.118 20.052 1.00 74.00 205 LEU A N 1
ATOM 1597 C CA . LEU A 1 205 ? -10.221 3.444 19.365 1.00 74.00 205 LEU A CA 1
ATOM 1598 C C . LEU A 1 205 ? -10.073 3.093 17.891 1.00 74.00 205 LEU A C 1
ATOM 1600 O O . LEU A 1 205 ? -9.051 3.395 17.269 1.00 74.00 205 LEU A O 1
ATOM 1604 N N . MET A 1 206 ? -11.117 2.492 17.336 1.00 76.00 206 MET A N 1
ATOM 1605 C CA . MET A 1 206 ? -11.266 2.289 15.899 1.00 76.00 206 MET A CA 1
ATOM 1606 C C . MET A 1 206 ? -12.430 3.149 15.412 1.00 76.00 206 MET A C 1
ATOM 1608 O O . MET A 1 206 ? -13.424 3.308 16.123 1.00 76.00 206 MET A O 1
ATOM 1612 N N . ARG A 1 207 ? -12.323 3.734 14.221 1.00 72.62 207 ARG A N 1
ATOM 1613 C CA . ARG A 1 207 ? -13.401 4.490 13.570 1.00 72.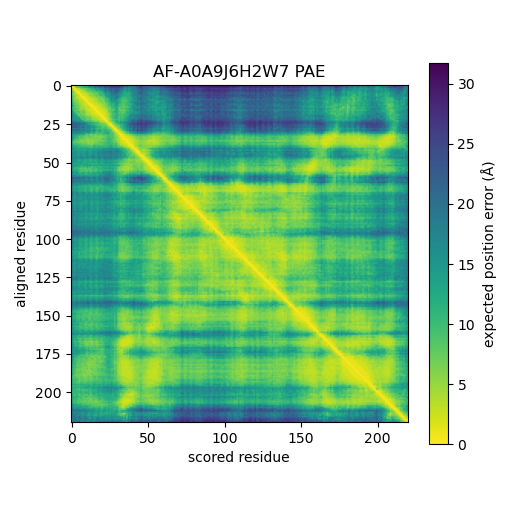62 207 ARG A CA 1
ATOM 1614 C C . ARG A 1 207 ? -13.442 4.156 12.093 1.00 72.62 207 ARG A C 1
ATOM 1616 O O . ARG A 1 207 ? -12.390 4.008 11.486 1.00 72.62 207 ARG A O 1
ATOM 1623 N N . VAL A 1 208 ? -14.630 4.098 11.509 1.00 72.44 208 VAL A N 1
ATOM 1624 C CA . VAL A 1 208 ? -14.783 4.027 10.052 1.00 72.44 208 VAL A CA 1
ATOM 1625 C C . VAL A 1 208 ? -15.273 5.374 9.571 1.00 72.44 208 VAL A C 1
ATOM 1627 O O . VAL A 1 208 ? -16.136 6.006 10.183 1.00 72.44 208 VAL A O 1
ATOM 1630 N N . LYS A 1 209 ? -14.675 5.827 8.481 1.00 68.62 209 LYS A N 1
ATOM 1631 C CA . LYS A 1 209 ? -15.094 7.006 7.754 1.00 68.62 209 LYS A CA 1
ATOM 1632 C C . LYS A 1 209 ? -15.723 6.562 6.445 1.00 68.62 209 LYS A C 1
ATOM 1634 O O . LYS A 1 209 ? -15.082 5.893 5.632 1.00 68.62 209 LYS A O 1
ATOM 1639 N N . SER A 1 210 ? -16.972 6.964 6.247 1.00 64.62 210 SER A N 1
ATOM 1640 C CA . SER A 1 210 ? -17.640 6.836 4.959 1.00 64.62 210 SER A CA 1
ATOM 1641 C C . SER A 1 210 ? -17.163 7.927 3.989 1.00 64.62 210 SER A C 1
ATOM 1643 O O . SER A 1 210 ? -16.795 9.032 4.417 1.00 64.62 210 SER A O 1
ATOM 1645 N N . PRO A 1 211 ? -17.148 7.647 2.677 1.00 57.19 211 PRO A N 1
ATOM 1646 C CA . PRO A 1 211 ? -16.772 8.636 1.677 1.00 57.19 211 PRO A CA 1
ATOM 1647 C C . PRO A 1 211 ? -17.719 9.841 1.728 1.00 57.19 211 PRO A C 1
ATOM 1649 O O . PRO A 1 211 ? -18.937 9.714 1.624 1.00 57.19 211 PRO A O 1
ATOM 1652 N N . GLY A 1 212 ? -17.151 11.024 1.982 1.00 56.78 212 GLY A N 1
ATOM 1653 C CA . GLY A 1 212 ? -17.910 12.269 2.163 1.00 56.78 212 GLY A CA 1
ATOM 1654 C C . GLY A 1 212 ? -18.715 12.373 3.471 1.00 56.78 212 GLY A C 1
ATOM 1655 O O . GLY A 1 212 ? -19.525 13.295 3.613 1.00 56.78 212 GLY A O 1
ATOM 1656 N N . GLY A 1 213 ? -18.517 11.453 4.421 1.00 55.47 213 GLY A N 1
ATOM 1657 C CA . GLY A 1 213 ? -19.291 11.356 5.660 1.00 55.47 213 GLY A CA 1
ATOM 1658 C C . GLY A 1 213 ? -18.574 11.789 6.943 1.00 55.47 213 GLY A C 1
ATOM 1659 O O . GLY A 1 213 ? -17.444 12.281 6.942 1.00 55.47 213 GLY A O 1
ATOM 1660 N N . ILE A 1 214 ? -19.300 11.634 8.053 1.00 55.38 214 ILE A N 1
ATOM 1661 C CA . ILE A 1 214 ? -18.867 11.922 9.428 1.00 55.38 214 ILE A CA 1
ATOM 1662 C C . ILE A 1 214 ? -18.070 10.715 9.956 1.00 55.38 214 ILE A C 1
ATOM 1664 O O . ILE A 1 214 ? -18.288 9.586 9.529 1.00 55.38 214 ILE A O 1
ATOM 1668 N N . TRP A 1 215 ? -17.122 10.947 10.866 1.00 55.56 215 TRP A N 1
ATOM 1669 C CA . TRP A 1 215 ? -16.401 9.868 11.546 1.00 55.56 215 TRP A CA 1
ATOM 1670 C C . TRP A 1 215 ? -17.336 9.099 12.482 1.00 55.56 215 TRP A C 1
ATOM 1672 O O . TRP A 1 215 ? -17.711 9.632 13.528 1.00 55.56 215 TRP A O 1
ATOM 1682 N N . SER A 1 216 ? -17.638 7.845 12.153 1.00 56.56 216 SER A N 1
ATOM 1683 C CA . SER A 1 216 ? -18.424 6.970 13.026 1.00 56.56 216 SER A CA 1
ATOM 1684 C C . SER A 1 216 ? -17.493 6.175 13.953 1.00 56.56 216 SER A C 1
ATOM 1686 O O . SER A 1 216 ? -16.571 5.499 13.475 1.00 56.56 216 SER A O 1
ATOM 1688 N N . PRO A 1 217 ? -17.651 6.274 15.286 1.00 50.81 217 PRO A N 1
ATOM 1689 C CA . PRO A 1 217 ? -16.827 5.525 16.226 1.00 50.81 217 PRO A CA 1
ATOM 1690 C C . PRO A 1 217 ? -17.182 4.030 16.206 1.00 50.81 217 PRO A C 1
ATOM 1692 O O . PRO A 1 217 ? -18.318 3.671 16.479 1.00 50.81 217 PRO A O 1
ATOM 1695 N N . LEU A 1 218 ? -16.207 3.156 15.926 1.00 55.69 218 LEU A N 1
ATOM 1696 C CA . LEU A 1 218 ? -16.368 1.693 16.025 1.00 55.69 218 LEU A CA 1
ATOM 1697 C C . LEU A 1 218 ? -16.074 1.171 17.434 1.00 55.69 218 LEU A C 1
ATOM 1699 O O . LEU A 1 218 ? -16.599 0.145 17.860 1.00 55.69 218 LEU A O 1
ATOM 1703 N N . LEU A 1 219 ? -15.160 1.829 18.140 1.00 45.41 219 LEU A N 1
ATOM 1704 C CA . LEU A 1 219 ? -14.640 1.380 19.425 1.00 45.41 219 LEU A CA 1
ATOM 1705 C C . LEU A 1 219 ? -14.239 2.615 20.207 1.00 45.41 219 LEU A C 1
ATOM 1707 O O . LEU A 1 219 ? -13.345 3.317 19.755 1.00 45.41 219 LEU A O 1
ATOM 1711 N N . GLY A 1 220 ? -14.913 2.870 21.323 1.00 36.38 220 GLY A N 1
ATOM 1712 C CA . GLY A 1 220 ? -14.593 3.882 22.323 1.00 36.38 220 GLY A CA 1
ATOM 1713 C C . GLY A 1 220 ? -14.815 3.298 23.703 1.00 36.38 220 GLY A C 1
ATOM 1714 O O . GLY A 1 220 ? -15.674 2.387 23.804 1.00 36.38 220 GLY A O 1
#